Protein AF-A0A8J2UJ12-F1 (afdb_monomer)

Mean predicted aligned error: 9.38 Å

Secondary structure (DSSP, 8-state):
-PPPBTTBTTGGGGTTTTHHHHHHHHHHHHHHHHHHHHHS-----HHHHHHHHHHHHHHHHHHHHH--TTHHHHHHHHHHHHHHTTGGG-HHHHHHHT-GGGHHHHHHHHHHHTSS-S-TTSHHHHHHHHHHHHHHHTT--TTTGGGSHHHHHHHHTHHHHHHHHHHHHHHIIIIITTHHHHTT--HHHHHHHHHHHHHHHHHHHHHHIIIIIHHHHHHHHHHHHHHHHHHHHHHSPPHHHHHHHHHHHHHHHHHHHHHHHT-

InterPro domains:
  IPR002656 Acyltransferase 3 domain [PF01757] (11-204)

Organism: NCBI:txid1792502

Structure (mmCIF, N/CA/C/O backbone):
data_AF-A0A8J2UJ12-F1
#
_entry.id   AF-A0A8J2UJ12-F1
#
loop_
_atom_site.group_PDB
_atom_site.id
_atom_site.type_symbol
_atom_site.label_atom_id
_atom_site.label_alt_id
_atom_site.label_comp_id
_atom_site.label_asym_id
_atom_site.label_entity_id
_atom_site.label_seq_id
_atom_site.pdbx_PDB_ins_code
_atom_site.Cartn_x
_atom_site.Cartn_y
_atom_site.Cartn_z
_atom_site.occupancy
_atom_site.B_iso_or_equiv
_atom_site.auth_seq_id
_atom_site.auth_comp_id
_atom_site.auth_asym_id
_atom_site.auth_atom_id
_atom_site.pdbx_PDB_model_num
ATOM 1 N N . MET A 1 1 ? 6.210 -23.555 -4.239 1.00 57.41 1 MET A N 1
ATOM 2 C CA . MET A 1 1 ? 6.102 -23.141 -5.659 1.00 57.41 1 MET A CA 1
ATOM 3 C C . MET A 1 1 ? 4.633 -22.884 -5.916 1.00 57.41 1 MET A C 1
ATOM 5 O O . MET A 1 1 ? 3.828 -23.676 -5.450 1.00 57.41 1 MET A O 1
ATOM 9 N N . GLU A 1 2 ? 4.270 -21.779 -6.562 1.00 66.56 2 GLU A N 1
ATOM 10 C CA . GLU A 1 2 ? 2.859 -21.525 -6.886 1.00 66.56 2 GLU A CA 1
ATOM 11 C C . GLU A 1 2 ? 2.360 -22.550 -7.918 1.00 66.56 2 GLU A C 1
ATOM 13 O O . GLU A 1 2 ? 3.137 -22.912 -8.808 1.00 66.56 2 GLU A O 1
ATOM 18 N N . PRO A 1 3 ? 1.114 -23.039 -7.791 1.00 71.19 3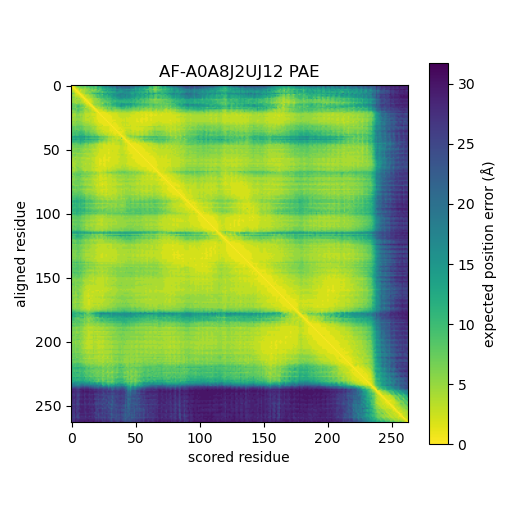 PRO A N 1
ATOM 19 C CA . PRO A 1 3 ? 0.589 -24.090 -8.648 1.00 71.19 3 PRO A CA 1
ATOM 20 C C . PRO A 1 3 ? 0.322 -23.566 -10.063 1.00 71.19 3 PRO A C 1
ATOM 22 O O . PRO A 1 3 ? -0.084 -22.417 -10.256 1.00 71.19 3 PRO A O 1
ATOM 25 N N . ASP A 1 4 ? 0.527 -24.427 -11.057 1.00 78.12 4 ASP A N 1
ATOM 26 C CA . ASP A 1 4 ? 0.169 -24.126 -12.440 1.00 78.12 4 ASP A CA 1
ATOM 27 C C . ASP A 1 4 ? -1.357 -24.070 -12.595 1.00 78.12 4 ASP A C 1
ATOM 29 O O . ASP A 1 4 ? -2.094 -24.863 -12.005 1.00 78.12 4 ASP A O 1
ATOM 33 N N . VAL A 1 5 ? -1.842 -23.147 -13.423 1.00 78.75 5 VAL A N 1
ATOM 34 C CA . VAL A 1 5 ? -3.275 -23.003 -13.707 1.00 78.75 5 VAL A CA 1
ATOM 35 C C . VAL A 1 5 ? -3.581 -23.746 -14.997 1.00 78.75 5 VAL A C 1
ATOM 37 O O . VAL A 1 5 ? -2.963 -23.472 -16.020 1.00 78.75 5 VAL A O 1
ATOM 40 N N . ASN A 1 6 ? -4.532 -24.682 -14.974 1.00 83.69 6 ASN A N 1
ATOM 41 C CA . ASN A 1 6 ? -4.926 -25.459 -16.157 1.00 83.69 6 ASN A CA 1
ATOM 42 C C . ASN A 1 6 ? -3.731 -26.106 -16.891 1.00 83.69 6 ASN A C 1
ATOM 44 O O . ASN A 1 6 ? -3.696 -26.120 -18.118 1.00 83.69 6 ASN A O 1
ATOM 48 N N . VAL A 1 7 ? -2.732 -26.613 -16.150 1.00 82.56 7 VAL A N 1
ATOM 49 C CA . VAL A 1 7 ? -1.495 -27.226 -16.695 1.00 82.56 7 VAL A CA 1
ATOM 50 C C . VAL A 1 7 ? -0.562 -26.220 -17.410 1.00 82.56 7 VAL A C 1
ATOM 52 O O . VAL A 1 7 ? 0.531 -26.577 -17.853 1.00 82.56 7 VAL A O 1
ATOM 55 N N . LEU A 1 8 ? -0.931 -24.936 -17.475 1.00 76.12 8 LEU A N 1
ATOM 56 C CA . LEU A 1 8 ? -0.098 -23.880 -18.044 1.00 76.12 8 LEU A CA 1
ATOM 57 C C . LEU A 1 8 ? 0.977 -23.447 -17.048 1.00 76.12 8 LEU A C 1
ATOM 59 O O . LEU A 1 8 ? 0.726 -22.744 -16.059 1.00 76.12 8 LEU A O 1
ATOM 63 N N . LYS A 1 9 ? 2.208 -23.851 -17.366 1.00 80.38 9 LYS A N 1
ATOM 64 C CA . LYS A 1 9 ? 3.404 -23.499 -16.608 1.00 80.38 9 LYS A CA 1
ATOM 65 C C . LYS A 1 9 ? 3.676 -22.004 -16.653 1.00 80.38 9 LYS A C 1
ATOM 67 O O . LYS A 1 9 ? 3.570 -21.367 -17.697 1.00 80.38 9 LYS A O 1
ATOM 72 N N . GLY A 1 10 ? 4.094 -21.448 -15.518 1.00 75.12 10 GLY A N 1
ATOM 73 C CA . GLY A 1 10 ? 4.574 -20.064 -15.461 1.00 75.12 10 GLY A CA 1
ATOM 74 C C . GLY A 1 10 ? 3.471 -19.004 -15.501 1.00 75.12 10 GLY A C 1
ATOM 75 O O . GLY A 1 10 ? 3.768 -17.826 -15.684 1.00 75.12 10 GLY A O 1
ATOM 76 N N . THR A 1 11 ? 2.215 -19.380 -15.249 1.00 80.62 11 THR A N 1
ATOM 77 C CA . THR A 1 11 ? 1.081 -18.441 -15.159 1.00 80.62 11 THR A CA 1
ATOM 78 C C . THR A 1 11 ? 1.348 -17.296 -14.165 1.00 80.62 11 THR A C 1
ATOM 80 O O . THR A 1 11 ? 0.926 -16.164 -14.387 1.00 80.62 11 THR A O 1
ATOM 83 N N . LYS A 1 12 ? 2.162 -17.530 -13.126 1.00 78.25 12 LYS A N 1
ATOM 84 C CA . LYS A 1 12 ? 2.623 -16.488 -12.191 1.00 78.25 12 LYS A CA 1
ATOM 85 C C . LYS A 1 12 ? 3.275 -15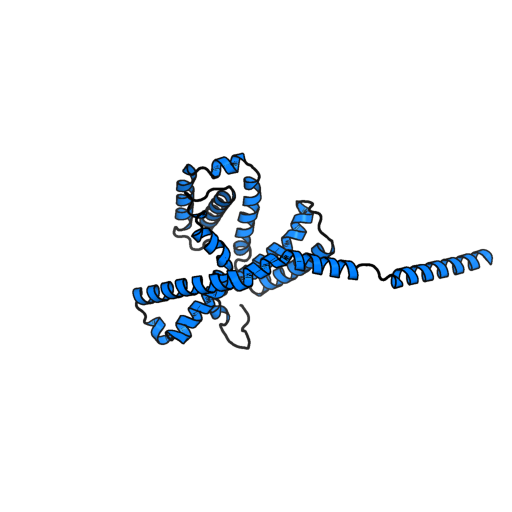.274 -12.863 1.00 78.25 12 LYS A C 1
ATOM 87 O O . LYS A 1 12 ? 3.178 -14.165 -12.344 1.00 78.25 12 LYS A O 1
ATOM 92 N N . TYR A 1 13 ? 3.946 -15.469 -14.001 1.00 78.56 13 TYR A N 1
ATOM 93 C CA . TYR A 1 13 ? 4.637 -14.399 -14.718 1.00 78.56 13 TYR A CA 1
ATOM 94 C C . TYR A 1 13 ? 3.655 -13.455 -15.420 1.00 78.56 13 TYR A C 1
ATOM 96 O O . TYR A 1 13 ? 3.999 -12.295 -15.624 1.00 78.56 13 TYR A O 1
ATOM 104 N N . LEU A 1 14 ? 2.426 -13.910 -15.704 1.00 82.12 14 LEU A N 1
ATOM 105 C CA . LEU A 1 14 ? 1.368 -13.074 -16.284 1.00 82.12 14 LEU A CA 1
ATOM 106 C C . LEU A 1 14 ? 1.012 -11.898 -15.378 1.00 82.12 14 LEU A C 1
ATOM 108 O O . LEU A 1 14 ? 0.723 -10.811 -15.859 1.00 82.12 14 LEU A O 1
ATOM 112 N N . ILE A 1 15 ? 1.032 -12.119 -14.064 1.00 81.38 15 ILE A N 1
ATOM 113 C CA . ILE A 1 15 ? 0.665 -11.117 -13.057 1.00 81.38 15 ILE A CA 1
ATOM 114 C C . ILE A 1 15 ? 1.838 -10.744 -12.150 1.00 81.38 15 ILE A C 1
ATOM 116 O O . ILE A 1 15 ? 1.651 -10.063 -11.151 1.00 81.38 15 ILE A O 1
ATOM 120 N N . VAL A 1 16 ? 3.063 -11.157 -12.492 1.00 77.62 16 VAL A N 1
ATOM 121 C CA . VAL A 1 16 ? 4.287 -10.845 -11.728 1.00 77.62 16 VAL A CA 1
ATOM 122 C C . VAL A 1 16 ? 4.174 -11.277 -10.253 1.00 77.62 16 VAL A C 1
ATOM 124 O O . VAL A 1 16 ? 4.678 -10.624 -9.344 1.00 77.62 16 VAL A O 1
ATOM 127 N N . GLY A 1 17 ? 3.481 -12.386 -9.992 1.00 72.75 17 GLY A N 1
ATOM 128 C CA . GLY A 1 17 ? 3.397 -12.970 -8.653 1.00 72.75 17 GLY A CA 1
ATOM 129 C C . GLY A 1 17 ? 2.649 -12.142 -7.598 1.00 72.75 17 GLY A C 1
ATOM 130 O O . GLY A 1 17 ? 2.770 -12.450 -6.420 1.00 72.75 17 GLY A O 1
ATOM 131 N N . VAL A 1 18 ? 1.905 -11.090 -7.958 1.00 78.00 18 VAL A N 1
ATOM 132 C CA . VAL A 1 18 ? 1.307 -10.120 -7.007 1.00 78.00 18 VAL A CA 1
ATOM 133 C C . VAL A 1 18 ? 0.370 -10.726 -5.946 1.00 78.00 18 VAL A C 1
ATOM 135 O O . VAL A 1 18 ? 0.123 -10.129 -4.901 1.00 78.00 18 VAL A O 1
ATOM 138 N N . GLN A 1 19 ? -0.121 -11.942 -6.152 1.00 78.56 19 GLN A N 1
ATOM 139 C CA . GLN A 1 19 ? -0.949 -12.673 -5.194 1.00 78.56 19 GLN A CA 1
ATOM 140 C C . GLN A 1 19 ? -0.269 -12.950 -3.844 1.00 78.56 19 GLN A C 1
ATOM 142 O O . GLN A 1 19 ? -0.976 -13.153 -2.855 1.00 78.56 19 GLN A O 1
ATOM 147 N N . TRP A 1 20 ? 1.071 -12.958 -3.774 1.00 78.12 20 TRP A N 1
ATOM 148 C CA . TRP A 1 20 ? 1.756 -13.307 -2.529 1.00 78.12 20 TRP A CA 1
ATOM 149 C C . TRP A 1 20 ? 1.407 -12.327 -1.404 1.00 78.12 20 TRP A C 1
ATOM 151 O O . TRP A 1 20 ? 1.134 -12.779 -0.296 1.00 78.12 20 TRP A O 1
ATOM 161 N N . SER A 1 21 ? 1.357 -11.012 -1.671 1.00 85.19 21 SER A N 1
ATOM 162 C CA . SER A 1 21 ? 1.065 -10.005 -0.634 1.00 85.19 21 SER A CA 1
ATOM 163 C C . SER A 1 21 ? -0.368 -10.112 -0.125 1.00 85.19 21 SER A C 1
ATOM 165 O O . SER A 1 21 ? -0.608 -9.958 1.070 1.00 85.19 21 SER A O 1
ATOM 167 N N . LEU A 1 22 ? -1.301 -10.462 -1.017 1.00 88.56 22 LEU A N 1
ATOM 168 C CA . LEU A 1 22 ? -2.723 -10.557 -0.713 1.00 88.56 22 LEU A CA 1
ATOM 169 C C . LEU A 1 22 ? -2.984 -11.601 0.380 1.00 88.56 22 LEU A C 1
ATOM 171 O O . LEU A 1 22 ? -3.785 -11.362 1.278 1.00 88.56 22 LEU A O 1
ATOM 175 N N . ALA A 1 23 ? -2.272 -12.733 0.360 1.00 91.81 23 ALA A N 1
ATOM 176 C CA . ALA A 1 23 ? -2.389 -13.746 1.409 1.00 91.81 23 ALA A CA 1
ATOM 177 C C . ALA A 1 23 ? -2.008 -13.191 2.796 1.00 91.81 23 ALA A C 1
ATOM 179 O O . ALA A 1 23 ? -2.708 -13.450 3.777 1.00 91.81 23 ALA A O 1
ATOM 180 N N . PHE A 1 24 ? -0.940 -12.389 2.878 1.00 92.94 24 PHE A N 1
ATOM 181 C CA . PHE A 1 24 ? -0.528 -11.731 4.122 1.00 92.94 24 PHE A CA 1
ATOM 182 C C . PHE A 1 24 ? -1.503 -10.626 4.549 1.00 92.94 24 PHE A C 1
ATOM 184 O O . PHE A 1 24 ? -1.773 -10.483 5.740 1.00 92.94 24 PHE A O 1
ATOM 191 N N . GLU A 1 25 ? -2.074 -9.878 3.602 1.00 92.19 25 GLU A N 1
ATOM 192 C CA . GLU A 1 25 ? -3.108 -8.872 3.877 1.00 92.19 25 GLU A CA 1
ATOM 193 C C . GLU A 1 25 ? -4.367 -9.508 4.477 1.00 92.19 25 GLU A C 1
ATOM 195 O O . GLU A 1 25 ? -4.856 -9.053 5.512 1.00 92.19 25 GLU A O 1
ATOM 200 N N . TRP A 1 26 ? -4.860 -10.604 3.894 1.00 94.44 26 TRP A N 1
ATOM 201 C CA . TRP A 1 26 ? -6.003 -11.333 4.443 1.00 94.44 26 TRP A CA 1
ATOM 202 C C . TRP A 1 26 ? -5.710 -11.924 5.820 1.00 94.44 26 TRP A C 1
ATOM 204 O O . TRP A 1 26 ? -6.552 -11.815 6.713 1.00 94.44 26 TRP A O 1
ATOM 214 N N . LEU A 1 27 ? -4.515 -12.491 6.024 1.00 95.00 27 LEU A N 1
ATOM 215 C CA . LEU A 1 27 ? -4.082 -12.948 7.344 1.00 95.00 27 LEU A CA 1
ATOM 216 C C . LEU A 1 27 ? -4.146 -11.800 8.366 1.00 95.00 27 LEU A C 1
ATOM 218 O O . LEU A 1 27 ? -4.709 -11.965 9.451 1.00 95.00 27 LEU A O 1
ATOM 222 N N . PHE A 1 28 ? -3.615 -10.627 8.006 1.00 93.88 28 PHE A N 1
ATOM 223 C CA . PHE A 1 28 ? -3.652 -9.438 8.851 1.00 93.88 28 PHE A CA 1
ATOM 224 C C . PHE A 1 28 ? -5.091 -9.003 9.155 1.00 93.88 28 PHE A C 1
ATOM 226 O O . PHE A 1 28 ? -5.435 -8.839 10.326 1.00 93.88 28 PHE A O 1
ATOM 233 N N . TYR A 1 29 ? -5.968 -8.894 8.155 1.00 92.81 29 TYR A N 1
ATOM 234 C CA . TYR A 1 29 ? -7.367 -8.505 8.365 1.00 92.81 29 TYR A CA 1
ATOM 235 C C . TYR A 1 29 ? -8.140 -9.498 9.238 1.00 92.81 29 TYR A C 1
ATOM 237 O O . TYR A 1 29 ? -8.868 -9.080 10.140 1.00 92.81 29 TYR A O 1
ATOM 245 N N . CYS A 1 30 ? -7.942 -10.804 9.042 1.00 94.75 30 CYS A N 1
ATOM 246 C CA . CYS A 1 30 ? -8.515 -11.832 9.910 1.00 94.75 30 CYS A CA 1
ATOM 247 C C . CYS A 1 30 ? -7.987 -11.728 11.351 1.00 94.75 30 CYS A C 1
ATOM 249 O O . CYS A 1 30 ? -8.734 -11.951 12.303 1.00 94.75 30 CYS A O 1
ATOM 251 N N . SER A 1 31 ? -6.728 -11.323 11.542 1.00 93.56 31 SER A N 1
ATOM 252 C CA . SER A 1 31 ? -6.159 -11.141 12.881 1.00 93.56 31 SER A CA 1
ATOM 253 C C . SER A 1 31 ? -6.766 -9.964 13.656 1.00 93.56 31 SER A C 1
ATOM 255 O O . SER A 1 31 ? -6.828 -10.020 14.884 1.00 93.56 31 SER A O 1
ATOM 257 N N . LEU A 1 32 ? -7.278 -8.926 12.978 1.00 91.69 32 LEU A N 1
ATOM 258 C CA . LEU A 1 32 ? -7.760 -7.697 13.625 1.00 91.69 32 LEU A CA 1
ATOM 259 C C . LEU A 1 32 ? -8.920 -7.931 14.595 1.00 91.69 32 LEU A C 1
ATOM 261 O O . LEU A 1 32 ? -8.939 -7.337 15.671 1.00 91.69 32 LEU A O 1
ATOM 265 N N . ALA A 1 33 ? -9.880 -8.792 14.250 1.00 90.56 33 ALA A N 1
ATOM 266 C CA . ALA A 1 33 ? -11.015 -9.082 15.127 1.00 90.56 33 ALA A CA 1
ATOM 267 C C . ALA A 1 33 ? -10.567 -9.779 16.424 1.00 90.56 33 ALA A C 1
ATOM 269 O O . ALA A 1 33 ? -11.037 -9.434 17.511 1.00 90.56 33 ALA A O 1
ATOM 270 N N . VAL A 1 34 ? -9.617 -10.712 16.310 1.00 90.25 34 VAL A N 1
ATOM 271 C CA . VAL A 1 34 ? -9.049 -11.462 17.438 1.00 90.25 34 VAL A CA 1
ATOM 272 C C . VAL A 1 34 ? -8.178 -10.550 18.307 1.00 90.25 34 VAL A C 1
ATOM 274 O O . VAL A 1 34 ? -8.417 -10.426 19.508 1.00 90.25 34 VAL A O 1
ATOM 277 N N . ILE A 1 35 ? -7.214 -9.850 17.700 1.00 90.50 35 ILE A N 1
ATOM 278 C CA . ILE A 1 35 ? -6.294 -8.934 18.391 1.00 90.50 35 ILE A CA 1
ATOM 279 C C . ILE A 1 35 ? -7.067 -7.772 19.025 1.00 90.50 35 ILE A C 1
ATOM 281 O O . ILE A 1 35 ? -6.838 -7.428 20.183 1.00 90.50 35 ILE A O 1
ATOM 285 N N . GLY A 1 36 ? -8.016 -7.185 18.294 1.00 89.31 36 GLY A N 1
ATOM 286 C CA . GLY A 1 36 ? -8.872 -6.097 18.762 1.00 89.31 36 GLY A CA 1
ATOM 287 C C . GLY A 1 36 ? -9.704 -6.484 19.982 1.00 89.31 36 GLY A C 1
ATOM 288 O O . GLY A 1 36 ? -9.777 -5.723 20.948 1.00 89.31 36 GLY A O 1
ATOM 289 N N . SER A 1 37 ? -10.288 -7.684 19.974 1.00 89.62 37 SER A N 1
ATOM 290 C CA . SER A 1 37 ? -11.043 -8.197 21.119 1.00 89.62 37 SER A CA 1
ATOM 291 C C . SER A 1 37 ? -10.137 -8.484 22.322 1.00 89.62 37 SER A C 1
ATOM 293 O O . SER A 1 37 ? -10.500 -8.138 23.444 1.00 89.62 37 SER A O 1
ATOM 295 N N . LEU A 1 38 ? -8.968 -9.097 22.104 1.00 88.75 38 LEU A N 1
ATOM 296 C CA . LEU A 1 38 ? -8.084 -9.557 23.180 1.00 88.75 38 LEU A CA 1
ATOM 297 C C . LEU A 1 38 ? -7.290 -8.416 23.833 1.00 88.75 38 LEU A C 1
ATOM 299 O O . LEU A 1 38 ? -7.279 -8.286 25.055 1.00 88.75 38 LEU A O 1
ATOM 303 N N . PHE A 1 39 ? -6.642 -7.576 23.025 1.00 87.81 39 PHE A N 1
ATOM 304 C CA . PHE A 1 39 ? -5.714 -6.548 23.504 1.00 87.81 39 PHE A CA 1
ATOM 305 C C . PHE A 1 39 ? -6.368 -5.176 23.671 1.00 87.81 39 PHE A C 1
ATOM 307 O O . PHE A 1 39 ? -5.994 -4.422 24.566 1.00 87.81 39 PHE A O 1
ATOM 314 N N . PHE A 1 40 ? -7.361 -4.851 22.840 1.00 85.00 40 PHE A N 1
ATOM 315 C CA . PHE A 1 40 ? -7.999 -3.529 22.830 1.00 85.00 40 PHE A CA 1
ATOM 316 C C . PHE A 1 40 ? -9.425 -3.531 23.396 1.00 85.00 40 PHE A C 1
ATOM 318 O O . PHE A 1 40 ? -10.060 -2.478 23.436 1.00 85.00 40 PHE A O 1
ATOM 325 N N . ARG A 1 41 ? -9.925 -4.689 23.857 1.00 85.31 41 ARG A N 1
ATOM 326 C CA . ARG A 1 41 ? -11.273 -4.875 24.432 1.00 85.31 41 ARG A CA 1
ATOM 327 C C . ARG A 1 41 ? -12.396 -4.331 23.538 1.00 85.31 41 ARG A C 1
ATOM 329 O O . ARG A 1 41 ? -13.422 -3.854 24.026 1.00 85.31 41 ARG A O 1
ATOM 336 N N . ILE A 1 42 ? -12.204 -4.397 22.220 1.00 86.75 42 ILE A N 1
ATOM 337 C CA . ILE A 1 42 ? -13.217 -3.995 21.243 1.00 86.75 42 ILE A CA 1
ATOM 338 C C . ILE A 1 42 ? -14.345 -5.030 21.278 1.00 86.75 42 ILE A C 1
ATOM 340 O O . ILE A 1 42 ? -14.097 -6.229 21.160 1.00 86.75 42 ILE A O 1
ATOM 344 N N . LYS A 1 43 ? -15.591 -4.571 21.457 1.00 85.62 43 LYS A N 1
ATOM 345 C CA . LYS A 1 43 ? -16.768 -5.449 21.464 1.00 85.62 43 LYS A CA 1
ATOM 346 C C . LYS A 1 43 ? -16.984 -6.031 20.067 1.00 85.62 43 LYS A C 1
ATOM 348 O O . LYS A 1 43 ? -17.459 -5.332 19.175 1.00 85.62 43 LYS A O 1
ATOM 353 N N . THR A 1 44 ? -16.684 -7.315 19.911 1.00 86.38 44 THR A N 1
ATOM 354 C CA . THR A 1 44 ? -16.811 -8.046 18.646 1.00 86.38 44 THR A CA 1
ATOM 355 C C . THR A 1 44 ? -17.781 -9.212 18.819 1.00 86.38 44 THR A C 1
ATOM 357 O O . THR A 1 44 ? -17.761 -9.895 19.840 1.00 86.38 44 THR A O 1
ATOM 360 N N . SER A 1 45 ? -18.655 -9.443 17.835 1.00 86.94 45 SER A N 1
ATOM 361 C CA . SER A 1 45 ? -19.580 -10.584 17.857 1.00 86.94 45 SER A CA 1
ATOM 362 C C . SER A 1 45 ? -18.816 -11.908 17.821 1.00 86.94 45 SER A C 1
ATOM 364 O O . SER A 1 45 ? -17.840 -12.041 17.078 1.00 86.94 45 SER A O 1
ATOM 366 N N . ILE A 1 46 ? -19.299 -12.914 18.555 1.00 87.19 46 ILE A N 1
ATOM 367 C CA . ILE A 1 46 ? -18.685 -14.246 18.580 1.00 87.19 46 ILE A CA 1
ATOM 368 C C . ILE A 1 46 ? -18.643 -14.883 17.186 1.00 87.19 46 ILE A C 1
ATOM 370 O O . ILE A 1 46 ? -17.667 -15.533 16.836 1.00 87.19 46 ILE A O 1
ATOM 374 N N . THR A 1 47 ? -19.647 -14.621 16.343 1.00 86.88 47 THR A N 1
ATOM 375 C CA . THR A 1 47 ? -19.678 -15.084 14.949 1.00 86.88 47 THR A CA 1
ATOM 376 C C . THR A 1 47 ? -18.535 -14.492 14.136 1.00 86.88 47 THR A C 1
ATOM 378 O O . THR A 1 47 ? -17.895 -15.199 13.364 1.00 86.88 47 THR A O 1
ATOM 381 N N . THR A 1 48 ? -18.260 -13.199 14.318 1.00 89.06 48 THR A N 1
ATOM 382 C CA . THR A 1 48 ? -17.146 -12.523 13.651 1.00 89.06 48 THR A CA 1
ATOM 383 C C . THR A 1 48 ? -15.819 -13.098 14.128 1.00 89.06 48 THR A C 1
ATOM 385 O O . THR A 1 48 ? -14.962 -13.382 13.297 1.00 89.06 48 THR A O 1
ATOM 388 N N . ILE A 1 49 ? -15.661 -13.336 15.434 1.00 91.31 49 ILE A N 1
ATOM 389 C CA . ILE A 1 49 ? -14.464 -13.986 15.983 1.00 91.31 49 ILE A CA 1
ATOM 390 C C . ILE A 1 49 ? -14.285 -15.369 15.349 1.00 91.31 49 ILE A C 1
ATOM 392 O O . ILE A 1 49 ? -13.244 -15.618 14.761 1.00 91.31 49 ILE A O 1
ATOM 396 N N . LEU A 1 50 ? -15.308 -16.227 15.355 1.00 91.75 50 LEU A N 1
ATOM 397 C CA . LEU A 1 50 ? -15.223 -17.570 14.767 1.00 91.75 50 LEU A CA 1
ATOM 398 C C . LEU A 1 50 ? -14.864 -17.545 13.274 1.00 91.75 50 LEU A C 1
ATOM 400 O O . LEU A 1 50 ? -13.965 -18.267 12.847 1.00 91.75 50 LEU A O 1
ATOM 404 N N . LEU A 1 51 ? -15.528 -16.695 12.484 1.00 91.81 51 LEU A N 1
ATOM 405 C CA . LEU A 1 51 ? -15.276 -16.589 11.045 1.00 91.81 51 LEU A CA 1
ATOM 406 C C . LEU A 1 51 ? -13.853 -16.096 10.756 1.00 91.81 51 LEU A C 1
ATOM 408 O O . LEU A 1 51 ? -13.164 -16.636 9.893 1.00 91.81 51 LEU A O 1
ATOM 412 N N . THR A 1 52 ? -13.403 -15.079 11.488 1.00 94.12 52 THR A N 1
ATOM 413 C CA . THR A 1 52 ? -12.057 -14.519 11.318 1.00 94.12 52 THR A CA 1
ATOM 414 C C . THR A 1 52 ? -10.970 -15.450 11.846 1.00 94.12 52 THR A C 1
ATOM 416 O O . THR A 1 52 ? -9.925 -15.550 11.215 1.00 94.12 52 THR A O 1
ATOM 419 N N . SER A 1 53 ? -11.218 -16.205 12.918 1.00 94.50 53 SER A N 1
ATOM 420 C CA . SER A 1 53 ? -10.318 -17.262 13.389 1.00 94.50 53 SER A CA 1
ATOM 421 C C . SER A 1 53 ? -10.182 -18.389 12.365 1.00 94.50 53 SER A C 1
ATOM 423 O O . SER A 1 53 ? -9.066 -18.832 12.108 1.00 94.50 53 SER A O 1
ATOM 425 N N . LEU A 1 54 ? -11.281 -18.813 11.728 1.00 95.69 54 LEU A N 1
ATOM 426 C CA . LEU A 1 54 ? -11.225 -19.778 10.627 1.00 95.69 54 LEU A CA 1
ATOM 427 C C . LEU A 1 54 ? -10.408 -19.228 9.451 1.00 95.69 54 LEU A C 1
ATOM 429 O O . LEU A 1 54 ? -9.519 -19.914 8.951 1.00 95.69 54 LEU A O 1
ATOM 433 N N . GLY A 1 55 ? -10.665 -17.981 9.046 1.00 95.31 55 GLY A N 1
ATOM 434 C CA . GLY A 1 55 ? -9.886 -17.306 8.006 1.00 95.31 55 GLY A CA 1
ATOM 435 C C . GLY A 1 55 ? -8.396 -17.241 8.346 1.00 95.31 55 GLY A C 1
ATOM 436 O O . GLY A 1 55 ? -7.563 -17.549 7.500 1.00 95.31 55 GLY A O 1
ATOM 437 N N . LEU A 1 56 ? -8.052 -16.938 9.600 1.00 95.38 56 LEU A N 1
ATOM 438 C CA . LEU A 1 56 ? -6.671 -16.907 10.077 1.00 95.38 56 LEU A CA 1
ATOM 439 C C . LEU A 1 56 ? -5.993 -18.270 9.895 1.00 95.38 56 LEU A C 1
ATOM 441 O O . LEU A 1 56 ? -4.911 -18.325 9.321 1.00 95.38 56 LEU A O 1
ATOM 445 N N . VAL A 1 57 ? -6.644 -19.367 10.298 1.00 96.50 57 VAL A N 1
ATOM 446 C CA . VAL A 1 57 ? -6.115 -20.726 10.086 1.00 96.50 57 VAL A CA 1
ATOM 447 C C . VAL A 1 57 ? -5.910 -21.007 8.597 1.00 96.50 57 VAL A C 1
ATOM 449 O O . VAL A 1 57 ? -4.834 -21.451 8.202 1.00 96.50 57 VAL A O 1
ATOM 452 N N . VAL A 1 58 ? -6.901 -20.698 7.757 1.00 96.38 58 VAL A N 1
ATOM 453 C CA . VAL A 1 58 ? -6.818 -20.909 6.303 1.00 96.38 58 VAL A CA 1
ATOM 454 C C . VAL A 1 58 ? -5.637 -20.148 5.695 1.00 96.38 58 VAL A C 1
ATOM 456 O O . VAL A 1 58 ? -4.842 -20.739 4.966 1.00 96.38 58 VAL A O 1
ATOM 459 N N . PHE A 1 59 ? -5.474 -18.861 6.010 1.00 94.75 59 PHE A N 1
ATOM 460 C CA . PHE A 1 59 ? -4.392 -18.059 5.437 1.00 94.75 59 PHE A CA 1
ATOM 461 C C . PHE A 1 59 ? -3.014 -18.415 6.001 1.00 94.75 59 PHE A C 1
ATOM 463 O O . PHE A 1 59 ? -2.041 -18.357 5.251 1.00 94.75 59 PHE A O 1
ATOM 470 N N . VAL A 1 60 ? -2.914 -18.871 7.257 1.00 94.81 60 VAL A N 1
ATOM 471 C CA . VAL A 1 60 ? -1.668 -19.458 7.785 1.00 94.81 60 VAL A CA 1
ATOM 472 C C . VAL A 1 60 ? -1.268 -20.688 6.970 1.00 94.81 60 VAL A C 1
ATOM 474 O O . VAL A 1 60 ? -0.115 -20.782 6.555 1.00 94.81 60 VAL A O 1
ATOM 477 N N . LEU A 1 61 ? -2.207 -21.598 6.690 1.00 94.81 61 LEU A N 1
ATOM 478 C CA . LEU A 1 61 ? -1.932 -22.797 5.891 1.00 94.81 61 LEU A CA 1
ATOM 479 C C . LEU A 1 61 ? -1.527 -22.444 4.453 1.00 94.81 61 LEU A C 1
ATOM 481 O O . LEU A 1 61 ? -0.554 -22.992 3.940 1.00 94.81 61 LEU A O 1
ATOM 485 N N . ILE A 1 62 ? -2.215 -21.486 3.821 1.00 92.31 62 ILE A N 1
ATOM 486 C CA . ILE A 1 62 ? -1.865 -21.001 2.476 1.00 92.31 62 ILE A CA 1
ATOM 487 C C . ILE A 1 62 ? -0.449 -20.410 2.458 1.00 92.31 62 ILE A C 1
ATOM 489 O O . ILE A 1 62 ? 0.335 -20.718 1.562 1.00 92.31 62 ILE A O 1
ATOM 493 N N . ILE A 1 63 ? -0.102 -19.564 3.432 1.00 92.56 63 ILE A N 1
ATOM 494 C CA . ILE A 1 63 ? 1.230 -18.950 3.507 1.00 92.56 63 ILE A CA 1
ATOM 495 C C . ILE A 1 63 ? 2.302 -20.009 3.749 1.00 92.56 63 ILE A C 1
ATOM 497 O O . ILE A 1 63 ? 3.338 -19.971 3.091 1.00 92.56 63 ILE A O 1
ATOM 501 N N . HIS A 1 64 ? 2.051 -20.961 4.645 1.00 91.88 64 HIS A N 1
ATOM 502 C CA . HIS A 1 64 ? 2.986 -22.041 4.935 1.00 91.88 64 HIS A CA 1
ATOM 503 C C . HIS A 1 64 ? 3.273 -22.902 3.696 1.00 91.88 64 HIS A C 1
ATOM 505 O O . HIS A 1 64 ? 4.430 -23.202 3.413 1.00 91.88 64 HIS A O 1
ATOM 511 N N . GLU A 1 65 ? 2.241 -23.260 2.933 1.00 91.00 65 GLU A N 1
ATOM 512 C CA . GLU A 1 65 ? 2.382 -24.132 1.763 1.00 91.00 65 GLU A CA 1
ATOM 513 C C . GLU A 1 65 ? 2.997 -23.405 0.555 1.00 91.00 65 GLU A C 1
ATOM 515 O O . GLU A 1 65 ? 3.917 -23.900 -0.101 1.00 91.00 65 GLU A O 1
ATOM 520 N N . TYR A 1 66 ? 2.514 -22.196 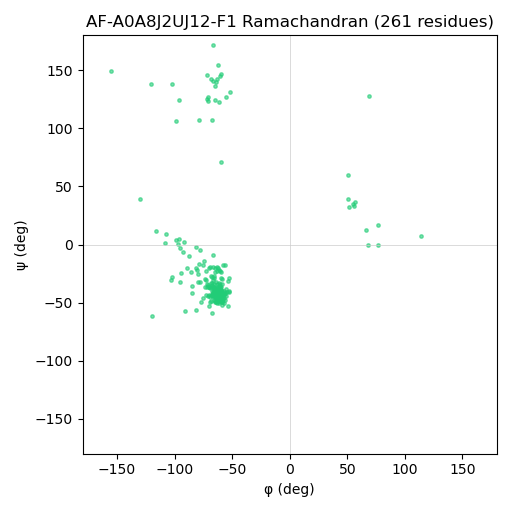0.252 1.00 87.69 66 TYR A N 1
ATOM 521 C CA . TYR A 1 66 ? 2.842 -21.515 -1.004 1.00 87.69 66 TYR A CA 1
ATOM 522 C C . TYR A 1 66 ? 3.896 -20.414 -0.855 1.00 87.69 66 TYR A C 1
ATOM 524 O O . TYR A 1 66 ? 4.651 -20.164 -1.801 1.00 87.69 66 TYR A O 1
ATOM 532 N N . TYR A 1 67 ? 4.001 -19.788 0.322 1.00 88.62 67 TYR A N 1
ATOM 533 C CA . TYR A 1 67 ? 4.849 -18.616 0.574 1.00 88.62 67 TYR A CA 1
ATOM 534 C C . TYR A 1 67 ? 5.761 -18.717 1.822 1.00 88.62 67 TYR A C 1
ATOM 536 O O . TYR A 1 67 ? 5.963 -17.690 2.479 1.00 88.62 67 TYR A O 1
ATOM 544 N N . PRO A 1 68 ? 6.378 -19.876 2.146 1.00 86.81 68 PRO A N 1
ATOM 545 C CA . PRO A 1 68 ? 7.123 -20.045 3.402 1.00 86.81 68 PRO A CA 1
ATOM 546 C C . PRO A 1 68 ? 8.404 -19.202 3.468 1.00 86.81 68 PRO A C 1
ATOM 548 O O . PRO A 1 68 ? 8.865 -18.818 4.541 1.00 86.81 68 PRO A O 1
ATOM 551 N N . ILE A 1 69 ? 8.996 -18.899 2.311 1.00 86.62 69 ILE A N 1
ATOM 552 C CA . ILE A 1 69 ? 10.270 -18.183 2.222 1.00 86.62 69 ILE A CA 1
ATOM 553 C C . ILE A 1 69 ? 10.073 -16.717 2.619 1.00 86.62 69 ILE A C 1
ATOM 555 O O . ILE A 1 69 ? 9.296 -15.992 1.982 1.00 86.62 69 ILE A O 1
ATOM 559 N N . LEU A 1 70 ? 10.845 -16.288 3.622 1.00 86.06 70 LEU A N 1
ATOM 560 C CA . LEU A 1 70 ? 10.862 -14.929 4.169 1.00 86.06 70 LEU A CA 1
ATOM 561 C C . LEU A 1 70 ? 9.475 -14.441 4.636 1.00 86.06 70 LEU A C 1
ATOM 563 O O . LEU A 1 70 ? 9.118 -13.273 4.469 1.00 86.06 70 LEU A O 1
ATOM 567 N N . ALA A 1 71 ? 8.636 -15.352 5.142 1.00 88.69 71 ALA A N 1
ATOM 568 C CA . ALA A 1 71 ? 7.272 -15.025 5.556 1.00 88.69 71 ALA A CA 1
ATOM 569 C C . ALA A 1 71 ? 7.242 -13.975 6.682 1.00 88.69 71 ALA A C 1
ATOM 571 O O . ALA A 1 71 ? 6.392 -13.087 6.677 1.00 88.69 71 ALA A O 1
ATOM 572 N N . TRP A 1 72 ? 8.199 -14.032 7.612 1.00 87.56 72 TRP A N 1
ATOM 573 C CA . TRP A 1 72 ? 8.290 -13.085 8.727 1.00 87.56 72 TRP A CA 1
ATOM 574 C C . TRP A 1 72 ? 8.666 -11.680 8.256 1.00 87.56 72 TRP A C 1
ATOM 576 O O . TRP A 1 72 ? 8.050 -10.692 8.650 1.00 87.56 72 TRP A O 1
ATOM 586 N N . GLU A 1 73 ? 9.632 -11.591 7.349 1.00 89.69 73 GLU A N 1
ATOM 587 C CA . GLU A 1 73 ? 10.071 -10.351 6.723 1.00 89.69 73 GLU A CA 1
ATOM 588 C C . GLU A 1 73 ? 8.926 -9.718 5.930 1.00 89.69 73 GLU A C 1
ATOM 590 O O . GLU A 1 73 ? 8.693 -8.516 6.035 1.00 89.69 73 GLU A O 1
ATOM 595 N N . LYS A 1 74 ? 8.140 -10.528 5.215 1.00 88.81 74 LYS A N 1
ATOM 596 C CA . LYS A 1 74 ? 6.936 -10.090 4.492 1.00 88.81 74 LYS A CA 1
ATOM 597 C C . LYS A 1 74 ? 5.813 -9.606 5.413 1.00 88.81 74 LYS A C 1
ATOM 599 O O . LYS A 1 74 ? 5.047 -8.735 5.011 1.00 88.81 74 LYS A O 1
ATOM 604 N N . MET A 1 75 ? 5.726 -10.129 6.637 1.00 89.56 75 MET A N 1
ATOM 605 C CA . MET A 1 75 ? 4.791 -9.648 7.662 1.00 89.56 75 MET A CA 1
ATOM 606 C C . MET A 1 75 ? 5.284 -8.392 8.391 1.00 89.56 75 MET A C 1
ATOM 608 O O . MET A 1 75 ? 4.475 -7.649 8.946 1.00 89.56 75 MET A O 1
ATOM 612 N N . SER A 1 76 ? 6.590 -8.124 8.392 1.00 90.31 76 SER A N 1
ATOM 613 C CA . SER A 1 76 ? 7.163 -7.005 9.146 1.00 90.31 76 SER A CA 1
ATOM 614 C C . SER A 1 76 ? 6.555 -5.625 8.827 1.00 90.31 76 SER A C 1
ATOM 616 O O . SER A 1 76 ? 6.294 -4.894 9.781 1.00 90.31 76 SER A O 1
ATOM 618 N N . PRO A 1 77 ? 6.188 -5.249 7.579 1.00 91.31 77 PRO A N 1
ATOM 619 C CA . PRO A 1 77 ? 5.619 -3.925 7.306 1.00 91.31 77 PRO A CA 1
ATOM 620 C C . PRO A 1 77 ? 4.315 -3.639 8.065 1.00 91.31 77 PRO A C 1
ATOM 622 O O . PRO A 1 77 ? 4.050 -2.490 8.424 1.00 91.31 77 PRO A O 1
ATOM 625 N N . PHE A 1 78 ? 3.526 -4.673 8.386 1.00 92.19 78 PHE A N 1
ATOM 626 C CA . PHE A 1 78 ? 2.322 -4.523 9.208 1.00 92.19 78 PHE A CA 1
ATOM 627 C C . PHE A 1 78 ? 2.659 -4.065 10.634 1.00 92.19 78 PHE A C 1
ATOM 629 O O . PHE A 1 78 ? 1.904 -3.290 11.218 1.00 92.19 78 PHE A O 1
ATOM 636 N N . LEU A 1 79 ? 3.813 -4.471 11.179 1.00 91.06 79 LEU A N 1
ATOM 637 C CA . LEU A 1 79 ? 4.300 -3.991 12.476 1.00 91.06 79 LEU A CA 1
ATOM 638 C C . LEU A 1 79 ? 4.653 -2.504 12.423 1.00 91.06 79 LEU A C 1
ATOM 640 O O . LEU A 1 79 ? 4.305 -1.775 13.348 1.00 91.06 79 LEU A O 1
ATOM 644 N N . GLY A 1 80 ? 5.277 -2.037 11.336 1.00 91.12 80 GLY A N 1
ATOM 645 C CA . GLY A 1 80 ? 5.502 -0.607 11.099 1.00 91.12 80 GLY A CA 1
ATOM 646 C C . GLY A 1 80 ? 4.189 0.186 11.056 1.00 91.12 80 GLY A C 1
ATOM 647 O O . GLY A 1 80 ? 4.073 1.242 11.680 1.00 91.12 80 GLY A O 1
ATOM 648 N N . GLY A 1 81 ? 3.165 -0.373 10.403 1.00 91.62 81 GLY A N 1
ATOM 649 C CA . GLY A 1 81 ? 1.810 0.185 10.382 1.00 91.62 81 GLY A CA 1
ATOM 650 C C . GLY A 1 81 ? 1.157 0.258 11.767 1.00 91.62 81 GLY A C 1
ATOM 651 O O . GLY A 1 81 ? 0.627 1.301 12.150 1.00 91.62 81 GLY A O 1
ATOM 652 N N . ILE A 1 82 ? 1.241 -0.821 12.551 1.00 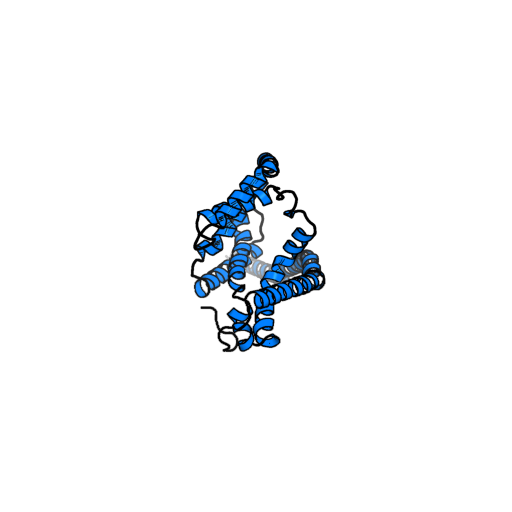91.75 82 ILE A N 1
ATOM 653 C CA . ILE A 1 82 ? 0.752 -0.861 13.939 1.00 91.75 82 ILE A CA 1
ATOM 654 C C . ILE A 1 82 ? 1.504 0.161 14.800 1.00 91.75 82 ILE A C 1
ATOM 656 O O . ILE A 1 82 ? 0.881 0.898 15.564 1.00 91.75 82 ILE A O 1
ATOM 660 N N . ALA A 1 83 ? 2.828 0.245 14.657 1.00 93.12 83 ALA A N 1
ATOM 661 C CA . ALA A 1 83 ? 3.658 1.194 15.389 1.00 93.12 83 ALA A CA 1
ATOM 662 C C . ALA A 1 83 ? 3.246 2.647 15.112 1.00 93.12 83 ALA A C 1
ATOM 664 O O . ALA A 1 83 ? 3.228 3.452 16.041 1.00 93.12 83 ALA A O 1
ATOM 665 N N . ALA A 1 84 ? 2.832 2.978 13.884 1.00 94.44 84 ALA A N 1
ATOM 666 C CA . ALA A 1 84 ? 2.336 4.309 13.528 1.00 94.44 84 ALA A CA 1
ATOM 667 C C . ALA A 1 84 ? 1.023 4.698 14.231 1.00 94.44 84 ALA A C 1
ATOM 669 O O . ALA A 1 84 ? 0.765 5.886 14.438 1.00 94.44 84 ALA A O 1
ATOM 670 N N . ALA A 1 85 ? 0.209 3.736 14.674 1.00 91.69 85 ALA A N 1
ATOM 671 C CA . ALA A 1 85 ? -1.061 4.017 15.349 1.00 91.69 85 ALA A CA 1
ATOM 672 C C . ALA A 1 85 ? -0.902 4.632 16.756 1.00 91.69 85 ALA A C 1
ATOM 674 O O . ALA A 1 85 ? -1.846 5.220 17.285 1.00 91.69 85 ALA A O 1
ATOM 675 N N . PHE A 1 86 ? 0.272 4.499 17.382 1.00 91.50 86 PHE A N 1
ATOM 676 C CA . PHE A 1 86 ? 0.553 5.061 18.707 1.00 91.50 86 PHE A CA 1
ATOM 677 C C . PHE A 1 86 ? 0.921 6.557 18.674 1.00 91.50 86 PHE A C 1
ATOM 679 O O . PHE A 1 86 ? 0.237 7.338 19.342 1.00 91.50 86 PHE A O 1
ATOM 686 N N . PRO A 1 87 ? 1.947 7.009 17.918 1.00 93.75 87 PRO A N 1
ATOM 687 C CA . PRO A 1 87 ? 2.344 8.416 17.885 1.00 93.75 87 PRO A CA 1
ATOM 688 C C . PRO A 1 87 ? 1.280 9.315 17.252 1.00 93.75 87 PRO A C 1
ATOM 690 O O . PRO A 1 87 ? 1.124 10.453 17.688 1.00 93.75 87 PRO A O 1
ATOM 693 N N . THR A 1 88 ? 0.491 8.798 16.305 1.00 92.81 88 THR A N 1
ATOM 694 C CA . THR A 1 88 ? -0.607 9.537 15.654 1.00 92.81 88 THR A CA 1
ATOM 695 C C . THR A 1 88 ? -1.704 9.983 16.623 1.00 92.81 88 THR A C 1
ATOM 697 O O . THR A 1 88 ? -2.403 10.955 16.355 1.00 92.81 88 THR A O 1
ATOM 700 N N . ARG A 1 89 ? -1.840 9.330 17.786 1.00 90.94 89 ARG A N 1
ATOM 701 C CA . ARG A 1 89 ? -2.781 9.741 18.843 1.00 90.94 89 ARG A CA 1
ATOM 702 C C . ARG A 1 89 ? -2.272 10.907 19.689 1.00 90.94 89 ARG A C 1
ATOM 704 O O . ARG A 1 89 ? -3.053 11.518 20.412 1.00 90.94 89 ARG A O 1
ATOM 711 N N . ASN A 1 90 ? -0.975 11.206 19.640 1.00 93.94 90 ASN A N 1
ATOM 712 C CA . ASN A 1 90 ? -0.374 12.275 20.422 1.00 93.94 90 ASN A CA 1
ATOM 713 C C . ASN A 1 90 ? -0.209 13.535 19.568 1.00 93.94 90 ASN A C 1
ATOM 715 O O . ASN A 1 90 ? 0.712 13.643 18.758 1.00 93.94 90 ASN A O 1
ATOM 719 N N . GLN A 1 91 ? -1.057 14.532 19.816 1.00 91.25 91 GLN A N 1
ATOM 720 C CA . GLN A 1 91 ? -1.054 15.787 19.064 1.00 91.25 91 GLN A CA 1
ATOM 721 C C . GLN A 1 91 ? 0.287 16.537 19.131 1.00 91.25 91 GLN A C 1
ATOM 723 O O . GLN A 1 91 ? 0.657 17.209 18.174 1.00 91.25 91 GLN A O 1
ATOM 728 N N . ARG A 1 92 ? 1.060 16.397 20.220 1.00 92.69 92 ARG A N 1
ATOM 729 C CA . ARG A 1 92 ? 2.393 17.020 20.321 1.00 92.69 92 ARG A CA 1
ATOM 730 C C . ARG A 1 92 ? 3.378 16.403 19.333 1.00 92.69 92 ARG A C 1
ATOM 732 O O . ARG A 1 92 ? 4.135 17.132 18.700 1.00 92.69 92 ARG A O 1
ATOM 739 N N . VAL A 1 93 ? 3.348 15.076 19.194 1.00 92.75 93 VAL A N 1
ATOM 740 C CA . VAL A 1 93 ? 4.182 14.352 18.224 1.00 92.75 93 VAL A CA 1
ATOM 741 C C . VAL A 1 93 ? 3.744 14.706 16.808 1.00 92.75 93 VAL A C 1
ATOM 743 O O . VAL A 1 93 ? 4.592 15.050 15.994 1.00 92.75 93 VAL A O 1
ATOM 746 N N . GLY A 1 94 ? 2.433 14.721 16.541 1.00 92.50 94 GLY A N 1
ATOM 747 C CA . GLY A 1 94 ? 1.884 15.162 15.256 1.00 92.50 94 GLY A CA 1
ATOM 748 C C . GLY A 1 94 ? 2.372 16.557 14.858 1.00 92.50 94 GLY A C 1
ATOM 749 O O . GLY A 1 94 ? 2.981 16.717 13.807 1.00 92.50 94 GLY A O 1
ATOM 750 N N . ASN A 1 95 ? 2.216 17.552 15.736 1.00 92.31 95 ASN A N 1
ATOM 751 C CA . ASN A 1 95 ? 2.645 18.930 15.468 1.00 92.31 95 ASN A CA 1
ATOM 752 C C . ASN A 1 95 ? 4.163 19.058 15.253 1.00 92.31 95 ASN A C 1
ATOM 754 O O . ASN A 1 95 ? 4.601 19.846 14.419 1.00 92.31 95 ASN A O 1
ATOM 758 N N . PHE A 1 96 ? 4.969 18.298 16.001 1.00 93.00 96 PHE A N 1
ATOM 759 C CA . PHE A 1 96 ? 6.421 18.285 15.827 1.00 93.00 96 PHE A CA 1
ATOM 760 C C . PHE A 1 96 ? 6.822 17.698 14.469 1.00 93.00 96 PHE A C 1
ATOM 762 O O . PHE A 1 96 ? 7.668 18.254 13.775 1.00 93.00 96 PHE A O 1
ATOM 769 N N . VAL A 1 97 ? 6.197 16.588 14.079 1.00 92.56 97 VAL A N 1
ATOM 770 C CA . VAL A 1 97 ? 6.557 15.828 12.879 1.00 92.56 97 VAL A CA 1
ATOM 771 C C . VAL A 1 97 ? 5.991 16.443 11.596 1.00 92.56 97 VAL A C 1
ATOM 773 O O . VAL A 1 97 ? 6.644 16.402 10.552 1.00 92.56 97 VAL A O 1
ATOM 776 N N . ALA A 1 98 ? 4.819 17.075 11.675 1.00 91.94 98 ALA A N 1
ATOM 777 C CA . ALA A 1 98 ? 4.215 17.834 10.580 1.00 91.94 98 ALA A CA 1
ATOM 778 C C . ALA A 1 98 ? 5.009 19.103 10.215 1.00 91.94 98 ALA A C 1
ATOM 780 O O . ALA A 1 98 ? 4.725 19.749 9.209 1.00 91.94 98 ALA A O 1
ATOM 781 N N . ASN A 1 99 ? 6.011 19.474 11.015 1.00 92.69 99 ASN A N 1
ATOM 782 C CA . ASN A 1 99 ? 6.855 20.620 10.737 1.00 92.69 99 ASN A CA 1
ATOM 783 C C . ASN A 1 99 ? 7.681 20.400 9.443 1.00 92.69 99 ASN A C 1
ATOM 785 O O . ASN A 1 99 ? 8.446 19.431 9.367 1.00 92.69 99 ASN A O 1
ATOM 789 N N . PRO A 1 100 ? 7.607 21.304 8.442 1.00 92.38 100 PRO A N 1
ATOM 790 C CA . PRO A 1 100 ? 8.325 21.157 7.174 1.00 92.38 100 PRO A CA 1
ATOM 791 C C . PRO A 1 100 ? 9.850 21.086 7.331 1.00 92.38 100 PRO A C 1
ATOM 793 O O . PRO A 1 100 ? 10.507 20.483 6.483 1.00 92.38 100 PRO A O 1
ATOM 796 N N . TRP A 1 101 ? 10.416 21.621 8.421 1.00 94.06 101 TRP A N 1
ATOM 797 C CA . TRP A 1 101 ? 11.850 21.537 8.725 1.00 94.06 101 TRP A CA 1
ATOM 798 C C . TRP A 1 101 ? 12.353 20.101 8.931 1.00 94.06 101 TRP A C 1
ATOM 800 O O . TRP A 1 101 ? 13.547 19.851 8.785 1.00 94.06 101 TRP A O 1
ATOM 810 N N . LEU A 1 102 ? 11.465 19.149 9.236 1.00 95.06 102 LEU A N 1
ATOM 811 C CA . LEU A 1 102 ? 11.821 17.736 9.370 1.00 95.06 102 LEU A CA 1
ATOM 812 C C . LEU A 1 102 ? 11.911 17.021 8.009 1.00 95.06 102 LEU A C 1
ATOM 814 O O . LEU A 1 102 ? 12.574 15.993 7.889 1.00 95.06 102 LEU A O 1
ATOM 818 N N . THR A 1 103 ? 11.294 17.575 6.963 1.00 95.88 103 THR A N 1
ATOM 819 C CA . THR A 1 103 ? 11.217 16.956 5.630 1.00 95.88 103 THR A CA 1
ATOM 820 C C . THR A 1 103 ? 12.588 16.649 5.010 1.00 95.88 103 THR A C 1
ATOM 822 O O . THR A 1 103 ? 12.745 15.548 4.487 1.00 95.88 103 THR A O 1
ATOM 825 N N . PRO A 1 104 ? 13.617 17.522 5.088 1.00 96.81 104 PRO A N 1
ATOM 826 C CA . PRO A 1 104 ? 14.953 17.187 4.590 1.00 96.81 104 PRO A CA 1
ATOM 827 C C . PRO A 1 104 ? 15.579 15.985 5.307 1.00 96.81 104 PRO A C 1
ATOM 829 O O . PRO A 1 104 ? 16.229 15.163 4.668 1.00 96.81 104 PRO A O 1
ATOM 832 N N . ALA A 1 105 ? 15.344 15.837 6.616 1.00 96.56 105 ALA A N 1
ATOM 833 C CA . ALA A 1 105 ? 15.812 14.674 7.366 1.00 96.56 105 ALA A CA 1
ATOM 834 C C . ALA A 1 105 ? 15.082 13.394 6.925 1.00 96.56 105 ALA A C 1
ATOM 836 O O . ALA A 1 105 ? 15.714 12.356 6.745 1.00 96.56 105 ALA A O 1
ATOM 837 N N . LEU A 1 106 ? 13.770 13.469 6.671 1.00 96.25 106 LEU A N 1
ATOM 838 C CA . LEU A 1 106 ? 13.001 12.349 6.114 1.00 96.25 106 LEU A CA 1
ATOM 839 C C . LEU A 1 106 ? 13.457 11.988 4.693 1.00 96.25 106 LEU A C 1
ATOM 841 O O . LEU A 1 106 ? 13.560 10.810 4.363 1.00 96.25 106 LEU A O 1
ATOM 845 N N . ALA A 1 107 ? 13.782 12.981 3.864 1.00 95.75 107 ALA A N 1
ATOM 846 C CA . ALA A 1 107 ? 14.352 12.765 2.538 1.00 95.75 107 ALA A CA 1
ATOM 847 C C . ALA A 1 107 ? 15.747 12.120 2.615 1.00 95.75 107 ALA A C 1
ATOM 849 O O . ALA A 1 107 ? 16.056 11.236 1.819 1.00 95.75 107 ALA A O 1
ATOM 850 N N . ALA A 1 108 ? 16.565 12.495 3.603 1.00 96.19 108 ALA A N 1
ATOM 851 C CA . ALA A 1 108 ? 17.848 11.849 3.865 1.00 96.19 108 ALA A CA 1
ATOM 852 C C . ALA A 1 108 ? 17.678 10.392 4.326 1.00 96.19 108 ALA A C 1
ATOM 854 O O . ALA A 1 108 ? 18.415 9.527 3.863 1.00 96.19 108 ALA A O 1
ATOM 855 N N . LEU A 1 109 ? 16.682 10.090 5.172 1.00 95.88 109 LEU A N 1
ATOM 856 C CA . LEU A 1 109 ? 16.327 8.708 5.528 1.00 95.88 109 LEU A CA 1
ATOM 857 C C . LEU A 1 109 ? 15.846 7.912 4.312 1.00 95.88 109 LEU A C 1
ATOM 859 O O . LEU A 1 109 ? 16.189 6.739 4.168 1.00 95.88 109 LEU A O 1
ATOM 863 N N . LEU A 1 110 ? 15.075 8.543 3.423 1.00 94.88 110 LEU A N 1
ATOM 864 C CA . LEU A 1 110 ? 14.628 7.906 2.189 1.00 94.88 110 LEU A CA 1
ATOM 865 C C . LEU A 1 110 ? 15.834 7.578 1.310 1.00 94.88 110 LEU A C 1
ATOM 867 O O . LEU A 1 110 ? 15.976 6.441 0.878 1.00 94.88 110 LEU A O 1
ATOM 871 N N . TYR A 1 111 ? 16.740 8.533 1.110 1.00 94.94 111 TYR A N 1
ATOM 872 C CA . TYR A 1 111 ? 17.979 8.307 0.372 1.00 94.94 111 TYR A CA 1
ATOM 873 C C . TYR A 1 111 ? 18.842 7.210 1.009 1.00 94.94 111 TYR A C 1
ATOM 875 O O . TYR A 1 111 ? 19.310 6.318 0.306 1.00 94.94 111 TYR A O 1
ATOM 883 N N . LEU A 1 112 ? 18.983 7.219 2.340 1.00 94.25 112 LEU A N 1
ATOM 884 C CA . LEU A 1 112 ? 19.679 6.174 3.087 1.00 94.25 112 LEU A CA 1
ATOM 885 C C . LEU A 1 112 ? 19.078 4.799 2.788 1.00 94.25 112 LEU A C 1
ATOM 887 O O . LEU A 1 112 ? 19.828 3.873 2.519 1.00 94.25 112 LEU A O 1
ATOM 891 N N . SER A 1 113 ? 17.748 4.668 2.754 1.00 92.44 113 SER A N 1
ATOM 892 C CA . SER A 1 113 ? 17.079 3.395 2.443 1.00 92.44 113 SER A CA 1
ATOM 893 C C . SER A 1 113 ? 17.349 2.865 1.027 1.00 92.44 113 SER A C 1
ATOM 895 O O . SER A 1 113 ? 17.167 1.674 0.784 1.00 92.44 113 SER A O 1
ATOM 897 N N . LEU A 1 114 ? 17.800 3.728 0.109 1.00 91.81 114 LEU A N 1
ATOM 898 C CA . LEU A 1 114 ? 18.097 3.403 -1.289 1.00 91.81 114 LEU A CA 1
ATOM 899 C C . LEU A 1 114 ? 19.579 3.081 -1.544 1.00 91.81 114 LEU A C 1
ATOM 901 O O . LEU A 1 114 ? 19.938 2.757 -2.676 1.00 91.81 114 LEU A O 1
ATOM 905 N N . LEU A 1 115 ? 20.447 3.180 -0.531 1.00 91.88 115 LEU A N 1
ATOM 906 C CA . LEU A 1 115 ? 21.849 2.767 -0.655 1.00 91.88 115 LEU A CA 1
ATOM 907 C C . LEU A 1 115 ? 21.959 1.244 -0.840 1.00 91.88 115 LEU A C 1
ATOM 909 O O . LEU A 1 115 ? 20.963 0.538 -0.737 1.00 91.88 115 LEU A O 1
ATOM 913 N N . ASN A 1 116 ? 23.166 0.744 -1.137 1.00 86.19 116 ASN A N 1
ATOM 914 C CA . ASN A 1 116 ? 23.462 -0.641 -1.545 1.00 86.19 116 ASN A CA 1
ATOM 915 C C . ASN A 1 116 ? 23.058 -1.726 -0.516 1.00 86.19 116 ASN A C 1
ATOM 917 O O . ASN A 1 116 ? 23.906 -2.386 0.085 1.00 86.19 116 ASN A O 1
ATOM 921 N N . TYR A 1 117 ? 21.758 -1.946 -0.350 1.00 88.81 117 TYR A N 1
ATOM 922 C CA . TYR A 1 117 ? 21.154 -3.033 0.403 1.00 88.81 117 TYR A CA 1
ATOM 923 C C . TYR A 1 117 ? 20.663 -4.101 -0.571 1.00 88.81 117 TYR A C 1
ATOM 925 O O . TYR A 1 117 ? 20.073 -3.803 -1.607 1.00 88.81 117 TYR A O 1
ATOM 933 N N . SER A 1 118 ? 20.881 -5.367 -0.224 1.00 82.75 118 SER A N 1
ATOM 934 C CA . SER A 1 118 ? 20.437 -6.505 -1.038 1.00 82.75 118 SER A CA 1
ATOM 935 C C . SER A 1 118 ? 18.917 -6.688 -1.031 1.00 82.75 118 SER A C 1
ATOM 937 O O . SER A 1 118 ? 18.371 -7.354 -1.908 1.00 82.75 118 SER A O 1
ATOM 939 N N . THR A 1 119 ? 18.225 -6.125 -0.039 1.00 84.31 119 THR A N 1
ATOM 940 C CA . THR A 1 119 ? 16.775 -6.232 0.115 1.00 84.31 119 THR A CA 1
ATOM 941 C C . THR A 1 119 ? 16.209 -5.065 0.921 1.00 84.31 119 THR A C 1
ATOM 943 O O . THR A 1 119 ? 16.848 -4.556 1.841 1.00 84.31 119 THR A O 1
ATOM 946 N N . VAL A 1 120 ? 14.966 -4.676 0.622 1.00 81.56 120 VAL A N 1
ATOM 947 C CA . VAL A 1 120 ? 14.238 -3.648 1.388 1.00 81.56 120 VAL A CA 1
ATOM 948 C C . VAL A 1 120 ? 13.917 -4.109 2.816 1.00 81.56 120 VAL A C 1
ATOM 950 O O . VAL A 1 120 ? 13.675 -3.289 3.696 1.00 81.56 120 VAL A O 1
ATOM 953 N N . PHE A 1 121 ? 13.944 -5.425 3.052 1.00 85.12 121 PHE A N 1
ATOM 954 C CA . PHE A 1 121 ? 13.714 -6.033 4.362 1.00 85.12 121 PHE A CA 1
ATOM 955 C C . PHE A 1 121 ? 14.956 -6.017 5.261 1.00 85.12 121 PHE A C 1
ATOM 957 O O . PHE A 1 121 ? 14.889 -6.472 6.402 1.00 85.12 121 PHE A O 1
ATOM 964 N N . SER A 1 122 ? 16.100 -5.515 4.780 1.00 90.44 122 SER A N 1
ATOM 965 C CA . SER A 1 122 ? 17.263 -5.329 5.644 1.00 90.44 122 SER A CA 1
ATOM 966 C C . SER A 1 122 ? 16.908 -4.367 6.791 1.00 90.44 122 SER A C 1
ATOM 968 O O . SER A 1 122 ? 16.134 -3.431 6.579 1.00 90.44 122 SER A O 1
ATOM 970 N N . PRO A 1 123 ? 17.480 -4.537 7.999 1.00 90.81 123 PRO A N 1
ATOM 971 C CA . PRO A 1 123 ? 17.057 -3.770 9.173 1.00 90.81 123 PRO A CA 1
ATOM 972 C C . PRO A 1 123 ? 17.094 -2.249 8.975 1.00 90.81 123 PRO A C 1
ATOM 974 O O . PRO A 1 123 ? 16.172 -1.551 9.386 1.00 90.81 123 PRO A O 1
ATOM 977 N N . VAL A 1 124 ? 18.131 -1.733 8.307 1.00 92.88 124 VAL A N 1
ATOM 978 C CA . VAL A 1 124 ? 18.295 -0.290 8.074 1.00 92.88 124 VAL A CA 1
ATOM 979 C C . VAL A 1 124 ? 17.229 0.283 7.128 1.00 92.88 124 VAL A C 1
ATOM 981 O O . VAL A 1 124 ? 16.502 1.175 7.574 1.00 92.88 124 VAL A O 1
ATOM 984 N N . PRO A 1 125 ? 17.073 -0.188 5.870 1.00 93.62 125 PRO A N 1
ATOM 985 C CA . PRO A 1 125 ? 16.035 0.338 4.984 1.00 93.62 125 PRO A CA 1
ATOM 986 C C . PRO A 1 125 ? 14.633 0.126 5.560 1.00 93.62 125 PRO A C 1
ATOM 988 O O . PRO A 1 125 ? 13.824 1.050 5.515 1.00 93.62 125 PRO A O 1
ATOM 991 N N . TYR A 1 126 ? 14.367 -1.019 6.196 1.00 93.06 126 TYR A N 1
ATOM 992 C CA . TYR A 1 126 ? 13.091 -1.283 6.857 1.00 93.06 126 TYR A CA 1
ATOM 993 C C . TYR A 1 126 ? 12.756 -0.235 7.931 1.00 93.06 126 TYR A C 1
ATOM 995 O O . TYR A 1 126 ? 11.666 0.344 7.912 1.00 93.06 126 TYR A O 1
ATOM 1003 N N . LEU A 1 127 ? 13.692 0.057 8.843 1.00 94.25 127 LEU A N 1
ATOM 1004 C CA . LEU A 1 127 ? 13.490 1.068 9.883 1.00 94.25 127 LEU A CA 1
ATOM 1005 C C . LEU A 1 127 ? 13.329 2.469 9.289 1.00 94.25 127 LEU A C 1
ATOM 1007 O O . LEU A 1 127 ? 12.459 3.215 9.735 1.00 94.25 127 LEU A O 1
ATOM 1011 N N . CYS A 1 128 ? 14.110 2.815 8.262 1.00 95.25 128 CYS A N 1
ATOM 1012 C CA . CYS A 1 128 ? 13.983 4.100 7.572 1.00 95.25 128 CYS A CA 1
ATOM 1013 C C . CYS A 1 128 ? 12.580 4.272 6.978 1.00 95.25 128 CYS A C 1
ATOM 1015 O O . CYS A 1 128 ? 11.922 5.277 7.241 1.00 95.25 128 CYS A O 1
ATOM 1017 N N . ILE A 1 129 ? 12.090 3.270 6.241 1.00 94.75 129 ILE A N 1
ATOM 1018 C CA . ILE A 1 129 ? 10.749 3.289 5.645 1.00 94.75 129 ILE A CA 1
ATOM 1019 C C . ILE A 1 129 ? 9.662 3.337 6.722 1.00 94.75 129 ILE A C 1
ATOM 1021 O O . ILE A 1 129 ? 8.712 4.104 6.580 1.00 94.75 129 ILE A O 1
ATOM 1025 N N . CYS A 1 130 ? 9.809 2.598 7.827 1.00 95.38 130 CYS A N 1
ATOM 1026 C CA . CYS A 1 130 ? 8.865 2.669 8.944 1.00 95.38 130 CYS A CA 1
ATOM 1027 C C . CYS A 1 130 ? 8.818 4.072 9.565 1.00 95.38 130 CYS A C 1
ATOM 1029 O O . CYS A 1 130 ? 7.733 4.594 9.800 1.00 95.38 130 CYS A O 1
ATOM 1031 N N . LEU A 1 131 ? 9.968 4.710 9.801 1.00 95.44 131 LEU A N 1
ATOM 1032 C CA . LEU A 1 131 ? 10.031 6.068 10.351 1.00 95.44 131 LEU A CA 1
ATOM 1033 C C . LEU A 1 131 ? 9.426 7.102 9.397 1.00 95.44 131 LEU A C 1
ATOM 1035 O O . LEU A 1 131 ? 8.668 7.965 9.837 1.00 95.44 131 LEU A O 1
ATOM 1039 N N . ILE A 1 132 ? 9.708 6.989 8.097 1.00 96.12 132 ILE A N 1
ATOM 1040 C CA . ILE A 1 132 ? 9.105 7.844 7.068 1.00 96.12 132 ILE A CA 1
ATOM 1041 C C . ILE A 1 132 ? 7.587 7.655 7.050 1.00 96.12 132 ILE A C 1
ATOM 1043 O O . ILE A 1 132 ? 6.848 8.636 7.068 1.00 96.12 132 ILE A O 1
ATOM 1047 N N . PHE A 1 133 ? 7.111 6.409 7.074 1.00 95.81 133 PHE A N 1
ATOM 1048 C CA . PHE A 1 133 ? 5.684 6.105 7.109 1.00 95.81 133 PHE A CA 1
ATOM 1049 C C . PHE A 1 133 ? 5.005 6.677 8.358 1.00 95.81 133 PHE A C 1
ATOM 1051 O O . PHE A 1 133 ? 3.967 7.325 8.244 1.00 95.81 133 PHE A O 1
ATOM 1058 N N . ILE A 1 134 ? 5.609 6.503 9.539 1.00 95.88 134 ILE A N 1
ATOM 1059 C CA . ILE A 1 134 ? 5.127 7.102 10.792 1.00 95.88 134 ILE A CA 1
ATOM 1060 C C . ILE A 1 134 ? 5.065 8.624 10.658 1.00 95.88 134 ILE A C 1
ATOM 1062 O O . ILE A 1 134 ? 4.090 9.236 11.093 1.00 95.88 134 ILE A O 1
ATOM 1066 N N . ALA A 1 135 ? 6.071 9.245 10.041 1.00 95.88 135 ALA A N 1
ATOM 1067 C CA . ALA A 1 135 ? 6.096 10.688 9.887 1.00 95.88 135 ALA A CA 1
ATOM 1068 C C . ALA A 1 135 ? 4.983 11.214 8.976 1.00 95.88 135 ALA A C 1
ATOM 1070 O O . ALA A 1 135 ? 4.310 12.188 9.320 1.00 95.88 135 ALA A O 1
ATOM 1071 N N . ILE A 1 136 ? 4.739 10.522 7.863 1.00 95.62 136 ILE A N 1
ATOM 1072 C CA . ILE A 1 136 ? 3.625 10.814 6.957 1.00 95.62 136 ILE A CA 1
ATOM 1073 C C . ILE A 1 136 ? 2.287 10.615 7.681 1.00 95.62 136 ILE A C 1
ATOM 1075 O O . ILE A 1 136 ? 1.424 11.488 7.631 1.00 95.62 136 ILE A O 1
ATOM 1079 N N . ALA A 1 137 ? 2.125 9.511 8.418 1.00 95.19 137 ALA A N 1
ATOM 1080 C CA . ALA A 1 137 ? 0.914 9.227 9.187 1.00 95.19 137 ALA A CA 1
ATOM 1081 C C . ALA A 1 137 ? 0.640 10.284 10.276 1.00 95.19 137 ALA A C 1
ATOM 1083 O O . ALA A 1 137 ? -0.515 10.601 10.551 1.00 95.19 137 ALA A O 1
ATOM 1084 N N . CYS A 1 138 ? 1.693 10.855 10.868 1.00 95.19 138 CYS A N 1
ATOM 1085 C CA . CYS A 1 138 ? 1.620 11.945 11.843 1.00 95.19 138 CYS A CA 1
ATOM 1086 C C . CYS A 1 138 ? 1.376 13.334 11.222 1.00 95.19 138 CYS A C 1
ATOM 1088 O O . CYS A 1 138 ? 1.197 14.290 11.974 1.00 95.19 138 CYS A O 1
ATOM 1090 N N . GLY A 1 139 ? 1.346 13.457 9.890 1.00 94.12 139 GLY A N 1
ATOM 1091 C CA . GLY A 1 139 ? 0.949 14.683 9.190 1.00 94.12 139 GLY A CA 1
ATOM 1092 C C . GLY A 1 139 ? 2.045 15.383 8.385 1.00 94.12 139 GLY A C 1
ATOM 1093 O O . GLY A 1 139 ? 1.795 16.478 7.890 1.00 94.12 139 GLY A O 1
ATOM 1094 N N . ASN A 1 140 ? 3.238 14.799 8.227 1.00 96.62 140 ASN A N 1
ATOM 1095 C CA . ASN A 1 140 ? 4.233 15.351 7.304 1.00 96.62 140 ASN A CA 1
ATOM 1096 C C . ASN A 1 140 ? 3.810 15.105 5.844 1.00 96.62 140 ASN A C 1
ATOM 1098 O O . ASN A 1 140 ? 3.565 13.967 5.444 1.00 96.62 140 ASN A O 1
ATOM 1102 N N . ASP A 1 141 ? 3.737 16.162 5.036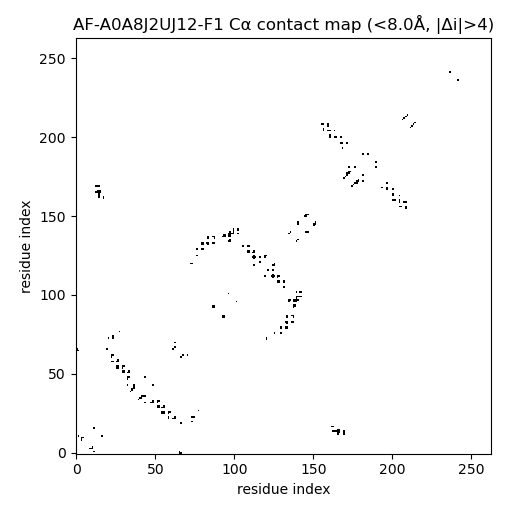 1.00 95.44 141 ASP A N 1
ATOM 1103 C CA . ASP A 1 141 ? 3.217 16.104 3.666 1.00 95.44 141 ASP A CA 1
ATOM 1104 C C . ASP A 1 141 ? 4.286 16.234 2.566 1.00 95.44 141 ASP A C 1
ATOM 1106 O O . ASP A 1 141 ? 3.939 16.342 1.384 1.00 95.44 141 ASP A O 1
ATOM 1110 N N . PHE A 1 142 ? 5.572 16.197 2.939 1.00 95.62 142 PHE A N 1
ATOM 1111 C CA . PHE A 1 142 ? 6.714 16.423 2.050 1.00 95.62 142 PHE A CA 1
ATOM 1112 C C . PHE A 1 142 ? 6.573 17.712 1.225 1.00 95.62 142 PHE A C 1
ATOM 1114 O O . PHE A 1 142 ? 6.536 17.681 -0.006 1.00 95.62 142 PHE A O 1
ATOM 1121 N N . PHE A 1 143 ? 6.472 18.855 1.911 1.00 95.38 143 PHE A N 1
ATOM 1122 C CA . PHE A 1 143 ? 6.262 20.169 1.285 1.00 95.38 143 PHE A CA 1
ATOM 1123 C C . PHE A 1 143 ? 5.004 20.211 0.399 1.00 95.38 143 PHE A C 1
ATOM 1125 O O . PHE A 1 143 ? 4.992 20.812 -0.674 1.00 95.38 143 PHE A O 1
ATOM 1132 N N . GLY A 1 144 ? 3.947 19.522 0.825 1.00 94.38 144 GLY A N 1
ATOM 1133 C CA . GLY A 1 144 ? 2.678 19.434 0.105 1.00 94.38 144 GLY A CA 1
ATOM 1134 C C . GLY A 1 144 ? 2.657 18.496 -1.109 1.00 94.38 144 GLY A C 1
ATOM 1135 O O . GLY A 1 144 ? 1.602 18.335 -1.725 1.00 94.38 144 GLY A O 1
ATOM 1136 N N . ILE A 1 145 ? 3.759 17.821 -1.462 1.00 96.06 145 ILE A N 1
ATOM 1137 C CA . ILE A 1 145 ? 3.784 16.881 -2.600 1.00 96.06 145 ILE A CA 1
ATOM 1138 C C . ILE A 1 145 ? 2.769 15.750 -2.390 1.00 96.06 145 ILE A C 1
ATOM 1140 O O . ILE A 1 145 ? 2.068 15.357 -3.328 1.00 96.06 145 ILE A O 1
ATOM 1144 N N . LEU A 1 146 ? 2.630 15.254 -1.157 1.00 94.75 146 LEU A N 1
ATOM 1145 C CA . LEU A 1 146 ? 1.687 14.180 -0.828 1.00 94.75 146 LEU A CA 1
ATOM 1146 C C . LEU A 1 146 ? 0.228 14.660 -0.770 1.00 94.75 146 LEU A C 1
ATOM 1148 O O . LEU A 1 146 ? -0.694 13.851 -0.882 1.00 94.75 146 LEU A O 1
ATOM 1152 N N . THR A 1 147 ? -0.008 15.971 -0.656 1.00 95.44 147 THR A N 1
ATOM 1153 C CA . THR A 1 147 ? -1.353 16.568 -0.613 1.00 95.44 147 THR A CA 1
ATOM 1154 C C . THR A 1 147 ? -1.826 17.086 -1.974 1.00 95.44 147 THR A C 1
ATOM 1156 O O . THR A 1 147 ? -2.967 17.550 -2.096 1.00 95.44 147 THR A O 1
ATOM 1159 N N . LEU A 1 148 ? 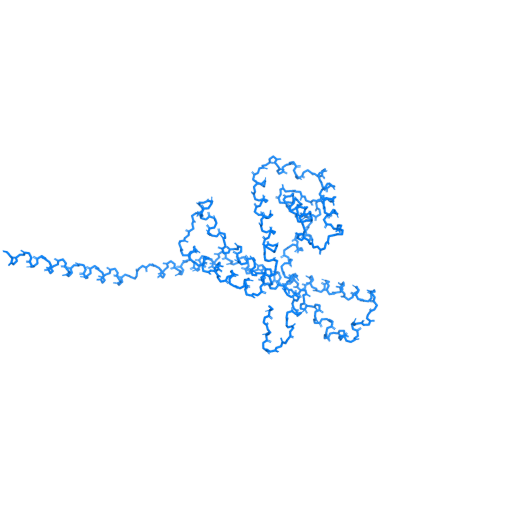-1.025 16.949 -3.034 1.00 97.38 148 LEU A N 1
ATOM 1160 C CA . LEU A 1 148 ? -1.467 17.227 -4.399 1.00 97.38 148 LEU A CA 1
ATOM 1161 C C . LEU A 1 148 ? -2.642 16.321 -4.796 1.00 97.38 148 LEU A C 1
ATOM 1163 O O . LEU A 1 148 ? -2.705 15.139 -4.450 1.00 97.38 148 LEU A O 1
ATOM 1167 N N . LYS A 1 149 ? -3.575 16.866 -5.591 1.00 95.62 149 LYS A N 1
ATOM 1168 C CA . LYS A 1 149 ? -4.713 16.095 -6.126 1.00 95.62 149 LYS A CA 1
ATOM 1169 C C . LYS A 1 149 ? -4.239 14.878 -6.926 1.00 95.62 149 LYS A C 1
ATOM 1171 O O . LYS A 1 149 ? -4.819 13.809 -6.778 1.00 95.62 149 LYS A O 1
ATOM 1176 N N . ALA A 1 150 ? -3.177 15.045 -7.716 1.00 94.44 150 ALA A N 1
ATOM 1177 C CA . ALA A 1 150 ? -2.572 13.968 -8.494 1.00 94.44 150 ALA A CA 1
ATOM 1178 C C . ALA A 1 150 ? -2.000 12.861 -7.594 1.00 94.44 150 ALA A C 1
ATOM 1180 O O . ALA A 1 150 ? -2.312 11.697 -7.813 1.00 94.44 150 ALA A O 1
ATOM 1181 N N . SER A 1 151 ? -1.254 13.213 -6.541 1.00 95.25 151 SER A N 1
ATOM 1182 C CA . SER A 1 151 ? -0.696 12.244 -5.585 1.00 95.25 151 SER A CA 1
ATOM 1183 C C . SER A 1 151 ? -1.787 11.462 -4.855 1.00 95.25 151 SER A C 1
ATOM 1185 O O . SER A 1 151 ? -1.712 10.239 -4.755 1.00 95.25 151 SER A O 1
ATOM 1187 N N . ARG A 1 152 ? -2.855 12.141 -4.410 1.00 94.62 152 ARG A N 1
ATOM 1188 C CA . ARG A 1 152 ? -4.007 11.469 -3.787 1.00 94.62 152 ARG A CA 1
ATOM 1189 C C . ARG A 1 152 ? -4.736 10.541 -4.755 1.00 94.62 152 ARG A C 1
ATOM 1191 O O . ARG A 1 152 ? -5.082 9.431 -4.364 1.00 94.62 152 ARG A O 1
ATOM 1198 N N . LEU A 1 153 ? -4.953 10.975 -5.999 1.00 94.12 153 LEU A N 1
ATOM 1199 C CA . LEU A 1 153 ? -5.563 10.136 -7.033 1.00 94.12 153 LEU A CA 1
ATOM 1200 C C . LEU A 1 153 ? -4.703 8.899 -7.307 1.00 94.12 153 LEU A C 1
ATOM 1202 O O . LEU A 1 153 ? -5.228 7.792 -7.326 1.00 94.12 153 LEU A O 1
ATOM 1206 N N . LEU A 1 154 ? -3.387 9.077 -7.456 1.00 94.44 154 LEU A N 1
ATOM 1207 C CA . LEU A 1 154 ? -2.451 7.978 -7.680 1.00 94.44 154 LEU A CA 1
ATOM 1208 C C . LEU A 1 154 ? -2.469 6.975 -6.518 1.00 94.44 154 LEU A C 1
ATOM 1210 O O . LEU A 1 154 ? -2.449 5.770 -6.746 1.00 94.44 154 LEU A O 1
ATOM 1214 N N . GLY A 1 155 ? -2.580 7.468 -5.280 1.00 94.00 155 GLY A N 1
ATOM 1215 C CA . GLY A 1 155 ? -2.780 6.632 -4.097 1.00 94.00 155 GLY A CA 1
ATOM 1216 C C . GLY A 1 155 ? -4.086 5.832 -4.143 1.00 94.00 155 GLY A C 1
ATOM 1217 O O . GLY A 1 155 ? -4.075 4.641 -3.848 1.00 94.00 155 GLY A O 1
ATOM 1218 N N . GLN A 1 156 ? -5.194 6.445 -4.571 1.00 93.12 156 GLN A N 1
ATOM 1219 C CA . GLN A 1 156 ? -6.500 5.776 -4.683 1.00 93.12 156 GLN A CA 1
ATOM 1220 C C . GLN A 1 156 ? -6.506 4.641 -5.715 1.00 93.12 156 GLN A C 1
ATOM 1222 O O . GLN A 1 156 ? -7.101 3.602 -5.456 1.00 93.12 156 GLN A O 1
ATOM 1227 N N . ILE A 1 157 ? -5.821 4.821 -6.846 1.00 95.31 157 ILE A N 1
ATOM 1228 C CA . ILE A 1 157 ? -5.744 3.820 -7.927 1.00 95.31 157 ILE A CA 1
ATOM 1229 C C . ILE A 1 157 ? -4.542 2.870 -7.790 1.00 95.31 157 ILE A C 1
ATOM 1231 O O . ILE A 1 157 ? -4.315 2.020 -8.652 1.00 95.31 157 ILE A O 1
ATOM 1235 N N . SER A 1 158 ? -3.741 3.011 -6.728 1.00 93.38 158 SER A N 1
ATOM 1236 C CA . SER A 1 158 ? -2.497 2.249 -6.541 1.00 93.38 158 SER A CA 1
ATOM 1237 C C . SER A 1 158 ? -2.731 0.738 -6.474 1.00 93.38 158 SER A C 1
ATOM 1239 O O . SER A 1 158 ? -1.926 -0.032 -7.000 1.00 93.38 158 SER A O 1
ATOM 1241 N N . TYR A 1 159 ? -3.861 0.316 -5.904 1.00 89.50 159 TYR A N 1
ATOM 1242 C CA . TYR A 1 159 ? -4.264 -1.086 -5.855 1.00 89.50 159 TYR A CA 1
ATOM 1243 C C . TYR A 1 159 ? -4.568 -1.646 -7.253 1.00 89.50 159 TYR A C 1
ATOM 1245 O O . TYR A 1 159 ? -4.080 -2.711 -7.628 1.00 89.50 159 TYR A O 1
ATOM 1253 N N . SER A 1 160 ? -5.295 -0.900 -8.082 1.00 92.44 160 SER A N 1
ATOM 1254 C CA . SER A 1 160 ? -5.587 -1.293 -9.464 1.00 92.44 160 SER A CA 1
ATOM 1255 C C . SER A 1 160 ? -4.305 -1.351 -10.304 1.00 92.44 160 SER A C 1
ATOM 1257 O O . SER A 1 160 ? -4.113 -2.291 -11.075 1.00 92.44 160 SER A O 1
ATOM 1259 N N . ILE A 1 161 ? -3.389 -0.388 -10.119 1.00 93.94 161 ILE A N 1
ATOM 1260 C CA . ILE A 1 161 ? -2.050 -0.403 -10.737 1.00 93.94 161 ILE A CA 1
ATOM 1261 C C . ILE A 1 161 ? -1.300 -1.673 -10.333 1.00 93.94 161 ILE A C 1
ATOM 1263 O O . ILE A 1 161 ? -0.726 -2.348 -11.187 1.00 93.94 161 ILE A O 1
ATOM 1267 N N . TYR A 1 162 ? -1.315 -2.006 -9.041 1.00 90.31 162 TYR A N 1
ATOM 1268 C CA . TYR A 1 162 ? -0.650 -3.183 -8.498 1.00 90.31 162 TYR A CA 1
ATOM 1269 C C . TYR A 1 162 ? -1.124 -4.474 -9.173 1.00 90.31 162 TYR A C 1
ATOM 1271 O O . TYR A 1 162 ? -0.285 -5.268 -9.600 1.00 90.31 162 TYR A O 1
ATOM 1279 N N . LEU A 1 163 ? -2.439 -4.640 -9.344 1.00 89.00 163 LEU A N 1
ATOM 1280 C CA . LEU A 1 163 ? -3.028 -5.827 -9.968 1.00 89.00 163 LEU A CA 1
ATOM 1281 C C . LEU A 1 163 ? -2.814 -5.880 -11.487 1.00 89.00 163 LEU A C 1
ATOM 1283 O O . LEU A 1 163 ? -2.485 -6.932 -12.032 1.00 89.00 163 LEU A O 1
ATOM 1287 N N . LEU A 1 164 ? -3.002 -4.757 -12.186 1.00 91.88 164 LEU A N 1
ATOM 1288 C CA . LEU A 1 164 ? -3.082 -4.747 -13.650 1.00 91.88 164 LEU A CA 1
ATOM 1289 C C . LEU A 1 164 ? -1.730 -4.567 -14.349 1.00 91.88 164 LEU A C 1
ATOM 1291 O O . LEU A 1 164 ? -1.601 -4.944 -15.515 1.00 91.88 164 LEU A O 1
ATOM 1295 N N . ARG A 1 165 ? -0.706 -4.032 -13.666 1.00 92.75 165 ARG A N 1
ATOM 1296 C CA . ARG A 1 165 ? 0.604 -3.751 -14.288 1.00 92.75 165 ARG A CA 1
ATOM 1297 C C . ARG A 1 165 ? 1.242 -4.981 -14.929 1.00 92.75 165 ARG A C 1
ATOM 1299 O O . ARG A 1 165 ? 1.799 -4.874 -16.016 1.00 92.75 165 ARG A O 1
ATOM 1306 N N . GLY A 1 166 ? 1.166 -6.134 -14.261 1.00 90.81 166 GLY A N 1
ATOM 1307 C CA . GLY A 1 166 ? 1.797 -7.366 -14.729 1.00 90.81 166 GLY A CA 1
ATOM 1308 C C . GLY A 1 166 ? 1.161 -7.849 -16.023 1.00 90.81 166 GLY A C 1
ATOM 1309 O O . GLY A 1 166 ? 1.860 -8.077 -17.008 1.00 90.81 166 GLY A O 1
ATOM 1310 N N . LEU A 1 167 ? -0.173 -7.877 -16.037 1.00 91.94 167 LEU A N 1
ATOM 1311 C CA . LEU A 1 167 ? -0.957 -8.284 -17.195 1.00 91.94 167 LEU A CA 1
ATOM 1312 C C . LEU A 1 167 ? -0.706 -7.358 -18.389 1.00 91.94 167 LEU A C 1
ATOM 1314 O O . LEU A 1 167 ? -0.487 -7.831 -19.503 1.00 91.94 167 LEU A O 1
ATOM 1318 N N . LEU A 1 168 ? -0.686 -6.041 -18.165 1.00 93.94 168 LEU A N 1
ATOM 1319 C CA . LEU A 1 168 ? -0.420 -5.078 -19.232 1.00 93.94 168 LEU A CA 1
ATOM 1320 C C . LEU A 1 168 ? 0.989 -5.251 -19.814 1.00 93.94 168 LEU A C 1
ATOM 1322 O O . LEU A 1 168 ? 1.144 -5.333 -21.028 1.00 93.94 168 LEU A O 1
ATOM 1326 N N . LEU A 1 169 ? 2.018 -5.344 -18.968 1.00 92.50 169 LEU A N 1
ATOM 1327 C CA . LEU A 1 169 ? 3.390 -5.532 -19.447 1.00 92.50 169 LEU A CA 1
ATOM 1328 C C . LEU A 1 169 ? 3.541 -6.856 -20.198 1.00 92.50 169 LEU A C 1
ATOM 1330 O O . LEU A 1 169 ? 4.114 -6.878 -21.287 1.00 92.50 169 LEU A O 1
ATOM 1334 N N . TYR A 1 170 ? 2.992 -7.942 -19.651 1.00 90.56 170 TYR A N 1
ATOM 1335 C CA . TYR A 1 170 ? 3.026 -9.245 -20.301 1.00 90.56 170 TYR A CA 1
ATOM 1336 C C . TYR A 1 170 ? 2.356 -9.193 -21.676 1.00 90.56 170 TYR A C 1
ATOM 1338 O O . TYR A 1 170 ? 2.951 -9.612 -22.667 1.00 90.56 170 TYR A O 1
ATOM 1346 N N . THR A 1 171 ? 1.145 -8.635 -21.756 1.00 91.62 171 THR A N 1
ATOM 1347 C CA . THR A 1 171 ? 0.401 -8.559 -23.019 1.00 91.62 171 THR A CA 1
ATOM 1348 C C . THR A 1 171 ? 1.102 -7.692 -24.061 1.00 91.62 171 THR A C 1
ATOM 1350 O O . THR A 1 171 ? 1.212 -8.107 -25.214 1.00 91.62 171 THR A O 1
ATOM 1353 N N . THR A 1 172 ? 1.657 -6.544 -23.670 1.00 93.25 172 THR A N 1
ATOM 1354 C CA . THR A 1 172 ? 2.407 -5.678 -24.586 1.00 93.25 172 THR A CA 1
ATOM 1355 C C . THR A 1 172 ? 3.655 -6.367 -25.128 1.00 93.25 172 THR A C 1
ATOM 1357 O O . THR A 1 172 ? 3.866 -6.393 -26.342 1.00 93.25 172 THR A O 1
ATOM 1360 N N . PHE A 1 173 ? 4.486 -6.950 -24.263 1.00 91.50 173 PHE A N 1
ATOM 1361 C CA . PHE A 1 173 ? 5.746 -7.544 -24.711 1.00 91.50 173 PHE A CA 1
ATOM 1362 C C . PHE A 1 173 ? 5.55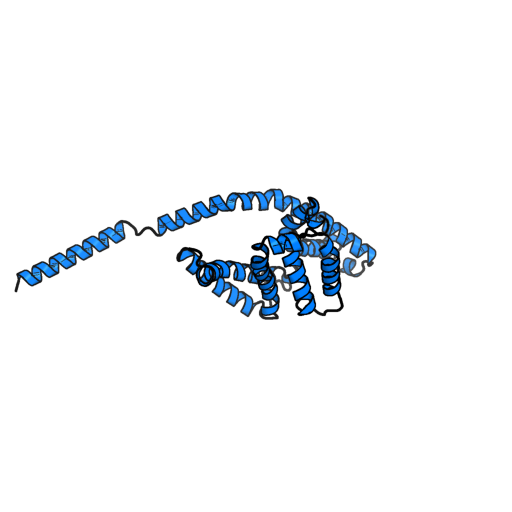3 -8.860 -25.464 1.00 91.50 173 PHE A C 1
ATOM 1364 O O . PHE A 1 173 ? 6.267 -9.099 -26.436 1.00 91.50 173 PHE A O 1
ATOM 1371 N N . GLN A 1 174 ? 4.584 -9.689 -25.069 1.00 89.25 174 GLN A N 1
ATOM 1372 C CA . GLN A 1 174 ? 4.365 -10.975 -25.731 1.00 89.25 174 GLN A CA 1
ATOM 1373 C C . GLN A 1 174 ? 3.481 -10.889 -26.972 1.00 89.25 174 GLN A C 1
ATOM 1375 O O . GLN A 1 174 ? 3.816 -11.514 -27.974 1.00 89.25 174 GLN A O 1
ATOM 1380 N N . PHE A 1 175 ? 2.389 -10.117 -26.945 1.00 89.50 175 PHE A N 1
ATOM 1381 C CA . PHE A 1 175 ? 1.410 -10.115 -28.041 1.00 89.50 175 PHE A CA 1
ATOM 1382 C C . PHE A 1 175 ? 1.510 -8.906 -28.975 1.00 89.50 175 PHE A C 1
ATOM 1384 O O . PHE A 1 175 ? 1.197 -9.043 -30.152 1.00 89.50 175 PHE A O 1
ATOM 1391 N N . ILE A 1 176 ? 1.932 -7.731 -28.493 1.00 91.31 176 ILE A N 1
ATOM 1392 C CA . ILE A 1 176 ? 1.994 -6.520 -29.336 1.00 91.31 176 ILE A CA 1
ATOM 1393 C C . ILE A 1 176 ? 3.367 -6.402 -30.005 1.00 91.31 176 ILE A C 1
ATOM 1395 O O . ILE A 1 176 ? 3.475 -6.346 -31.227 1.00 91.31 176 ILE A O 1
ATOM 1399 N N . ILE A 1 177 ? 4.433 -6.380 -29.204 1.00 89.56 177 ILE A N 1
ATOM 1400 C CA . ILE A 1 177 ? 5.811 -6.228 -29.701 1.00 89.56 177 ILE A CA 1
ATOM 1401 C C . ILE A 1 177 ? 6.358 -7.555 -30.236 1.00 89.56 177 ILE A C 1
ATOM 1403 O O . ILE A 1 177 ? 7.179 -7.545 -31.151 1.00 89.56 177 ILE A O 1
ATOM 1407 N N . HIS A 1 178 ? 5.828 -8.675 -29.735 1.00 86.75 178 HIS A N 1
ATOM 1408 C CA . HIS A 1 178 ? 6.337 -10.035 -29.905 1.00 86.75 178 HIS A CA 1
ATOM 1409 C C . HIS A 1 178 ? 7.663 -10.247 -29.161 1.00 86.75 178 HIS A C 1
ATOM 1411 O O . HIS A 1 178 ? 8.630 -9.503 -29.352 1.00 86.75 178 HIS A O 1
ATOM 1417 N N . GLY A 1 179 ? 7.730 -11.296 -28.333 1.00 78.75 179 GLY A N 1
ATOM 1418 C CA . GLY A 1 179 ? 8.849 -11.528 -27.410 1.00 78.75 179 GLY A CA 1
ATOM 1419 C C . GLY A 1 179 ? 10.234 -11.513 -28.075 1.00 78.75 179 GLY A C 1
ATOM 1420 O O . GLY A 1 179 ? 11.155 -10.882 -27.566 1.00 78.75 179 GLY A O 1
ATOM 1421 N N . ALA A 1 180 ? 10.362 -12.095 -29.272 1.00 80.50 180 ALA A N 1
ATOM 1422 C CA . ALA A 1 180 ? 11.629 -12.142 -30.015 1.00 80.50 180 ALA A CA 1
ATOM 1423 C C . ALA A 1 180 ? 12.137 -10.762 -30.486 1.00 80.50 180 ALA A C 1
ATOM 1425 O O . ALA A 1 180 ? 13.340 -10.568 -30.677 1.00 80.50 180 ALA A O 1
ATOM 1426 N N . THR A 1 181 ? 11.232 -9.803 -30.693 1.00 82.56 181 THR A N 1
ATOM 1427 C CA . THR A 1 181 ? 11.577 -8.414 -31.026 1.00 82.56 181 THR A CA 1
ATOM 1428 C C . THR A 1 181 ? 11.849 -7.616 -29.756 1.00 82.56 181 THR A C 1
ATOM 1430 O O . THR A 1 181 ? 12.752 -6.781 -29.738 1.00 82.56 181 THR A O 1
ATOM 1433 N N . ALA A 1 182 ? 11.107 -7.900 -28.681 1.00 83.69 182 ALA A N 1
ATOM 1434 C CA . ALA A 1 182 ? 11.258 -7.245 -27.386 1.00 83.69 182 ALA A CA 1
ATOM 1435 C C . ALA A 1 182 ? 12.668 -7.418 -26.798 1.00 83.69 182 ALA A C 1
ATOM 1437 O O . ALA A 1 182 ? 13.238 -6.456 -26.288 1.00 83.69 182 ALA A O 1
ATOM 1438 N N . GLU A 1 183 ? 13.259 -8.609 -26.936 1.00 86.62 183 GLU A N 1
ATOM 1439 C CA . GLU A 1 183 ? 14.625 -8.905 -26.473 1.00 86.62 183 GLU A CA 1
ATOM 1440 C C . GLU A 1 183 ? 15.708 -8.074 -27.178 1.00 86.62 183 GLU A C 1
ATOM 1442 O O . GLU A 1 183 ? 16.795 -7.883 -26.639 1.00 86.62 183 GLU A O 1
ATOM 1447 N N . LYS A 1 184 ? 15.416 -7.558 -28.377 1.00 92.69 184 LYS A N 1
ATOM 1448 C CA . LYS A 1 184 ? 16.360 -6.790 -29.204 1.00 92.69 184 LYS A CA 1
ATOM 1449 C C . LYS A 1 184 ? 16.169 -5.279 -29.087 1.00 92.69 184 LYS A C 1
ATOM 1451 O O . LYS A 1 184 ? 16.821 -4.524 -29.809 1.00 92.69 184 LYS A O 1
ATOM 1456 N N . LEU A 1 185 ? 15.257 -4.819 -28.230 1.00 90.56 185 LEU A N 1
ATOM 1457 C CA . LEU A 1 185 ? 14.997 -3.394 -28.067 1.00 90.56 185 LEU A CA 1
ATOM 1458 C C . LEU A 1 185 ? 16.220 -2.680 -27.493 1.00 90.56 185 LEU A C 1
ATOM 1460 O O . LEU A 1 185 ? 16.835 -3.124 -26.525 1.00 90.56 185 LEU A O 1
ATOM 1464 N N . SER A 1 186 ? 16.529 -1.514 -28.061 1.00 94.69 186 SER A N 1
ATOM 1465 C CA . SER A 1 186 ? 17.492 -0.607 -27.442 1.00 94.69 186 SER A CA 1
ATOM 1466 C C . SER A 1 186 ? 16.975 -0.141 -26.070 1.00 94.69 186 SER A C 1
ATOM 1468 O O . SER A 1 186 ? 15.754 -0.064 -25.876 1.00 94.69 186 SER A O 1
ATOM 1470 N N . PRO A 1 187 ? 17.860 0.250 -25.133 1.00 94.62 187 PRO A N 1
ATOM 1471 C CA . PRO A 1 187 ? 17.439 0.767 -23.832 1.00 94.62 187 PRO A CA 1
ATOM 1472 C C . PRO A 1 187 ? 16.433 1.919 -23.938 1.00 94.62 187 PRO A C 1
ATOM 1474 O O . PRO A 1 187 ? 15.445 1.948 -23.209 1.00 94.62 187 PRO A O 1
ATOM 1477 N N . LEU A 1 188 ? 16.638 2.841 -24.886 1.00 95.69 188 LEU A N 1
ATOM 1478 C CA . LEU A 1 188 ? 15.730 3.965 -25.104 1.00 95.69 188 LEU A CA 1
ATOM 1479 C C . LEU A 1 188 ? 14.348 3.490 -25.570 1.00 95.69 188 LEU A C 1
ATOM 1481 O O . LEU A 1 188 ? 13.337 3.884 -24.995 1.00 95.69 188 LEU A O 1
ATOM 1485 N N . SER A 1 189 ? 14.301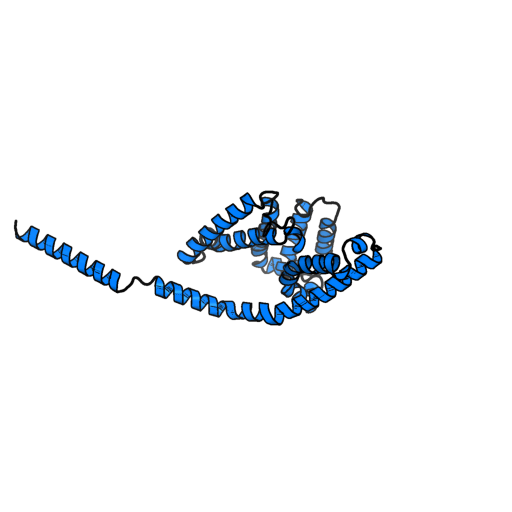 2.606 -26.571 1.00 93.75 189 SER A N 1
ATOM 1486 C CA . SER A 1 189 ? 13.043 2.052 -27.088 1.00 93.75 189 SER A CA 1
ATOM 1487 C C . SER A 1 189 ? 12.268 1.306 -26.003 1.00 93.75 189 SER A C 1
ATOM 1489 O O . SER A 1 189 ? 11.056 1.472 -25.885 1.00 93.75 189 SER A O 1
ATOM 1491 N N . TYR A 1 190 ? 12.969 0.531 -25.175 1.00 93.50 190 TYR A N 1
ATOM 1492 C CA . TYR A 1 190 ? 12.378 -0.177 -24.046 1.00 93.50 190 TYR A CA 1
ATOM 1493 C C . TYR A 1 190 ? 11.745 0.788 -23.030 1.00 93.50 190 TYR A C 1
ATOM 1495 O O . TYR A 1 190 ? 10.587 0.615 -22.646 1.00 93.50 190 TYR A O 1
ATOM 1503 N N . TRP A 1 191 ? 12.449 1.861 -22.655 1.00 95.44 191 TRP A N 1
ATOM 1504 C CA . TRP A 1 191 ? 11.910 2.882 -21.751 1.00 95.44 191 TRP A CA 1
ATOM 1505 C C . TRP A 1 191 ? 10.736 3.664 -22.347 1.00 95.44 191 TRP A C 1
ATOM 1507 O O . TRP A 1 191 ? 9.800 3.999 -21.616 1.00 95.44 191 TRP A O 1
ATOM 1517 N N . CYS A 1 192 ? 10.727 3.910 -23.659 1.00 95.38 192 CYS A N 1
ATOM 1518 C CA . CYS A 1 192 ? 9.571 4.492 -24.343 1.00 95.38 192 CYS A CA 1
ATOM 1519 C C . CYS A 1 192 ? 8.342 3.577 -24.250 1.00 95.38 192 CYS A C 1
ATOM 1521 O O . CYS A 1 192 ? 7.255 4.050 -23.921 1.00 95.38 192 CYS A O 1
ATOM 1523 N N . VAL A 1 193 ? 8.515 2.269 -24.473 1.00 95.06 193 VAL A N 1
ATOM 1524 C CA . VAL A 1 193 ? 7.434 1.277 -24.339 1.00 95.06 193 VAL A CA 1
ATOM 1525 C C . VAL A 1 193 ? 6.906 1.232 -22.908 1.00 95.06 193 VAL A C 1
ATOM 1527 O O . VAL A 1 193 ? 5.692 1.292 -22.712 1.00 95.06 193 VAL A O 1
ATOM 1530 N N . ILE A 1 194 ? 7.789 1.176 -21.903 1.00 94.81 194 ILE A N 1
ATOM 1531 C CA . ILE A 1 194 ? 7.386 1.206 -20.489 1.00 94.81 194 ILE A CA 1
ATOM 1532 C C . ILE A 1 194 ? 6.602 2.478 -20.180 1.00 94.81 194 ILE A C 1
ATOM 1534 O O . ILE A 1 194 ? 5.539 2.405 -19.572 1.00 94.81 194 ILE A O 1
ATOM 1538 N N . SER A 1 195 ? 7.095 3.636 -20.616 1.00 96.19 195 SER A N 1
ATOM 1539 C CA . SER A 1 195 ? 6.430 4.920 -20.368 1.00 96.19 195 SER A CA 1
ATOM 1540 C C . SER A 1 195 ? 5.039 4.962 -21.005 1.00 96.19 195 SER A C 1
ATOM 1542 O O . SER A 1 195 ? 4.080 5.397 -20.367 1.00 96.19 195 SER A O 1
ATOM 1544 N N . GLY A 1 196 ? 4.904 4.431 -22.226 1.00 96.75 196 GLY A N 1
ATOM 1545 C CA . GLY A 1 196 ? 3.613 4.247 -22.888 1.00 96.75 196 GLY A CA 1
ATOM 1546 C C . GLY A 1 196 ? 2.684 3.313 -22.109 1.00 96.75 196 GLY A C 1
ATOM 1547 O O . GLY A 1 196 ? 1.528 3.661 -21.867 1.00 96.75 196 GLY A O 1
ATOM 1548 N N . CYS A 1 197 ? 3.193 2.172 -21.634 1.00 96.25 197 CYS A N 1
ATOM 1549 C CA . CYS A 1 197 ? 2.432 1.251 -20.788 1.00 96.25 197 CYS A CA 1
ATOM 1550 C C . CYS A 1 197 ? 1.976 1.924 -19.490 1.00 96.25 197 CYS A C 1
ATOM 1552 O O . CYS A 1 197 ? 0.827 1.759 -19.105 1.00 96.25 197 CYS A O 1
ATOM 1554 N N . CYS A 1 198 ? 2.826 2.718 -18.834 1.00 95.69 198 CYS A N 1
ATOM 1555 C CA . CYS A 1 198 ? 2.458 3.470 -17.635 1.00 95.69 198 CYS A CA 1
ATOM 1556 C C . CYS A 1 198 ? 1.313 4.454 -17.907 1.00 95.69 198 CYS A C 1
ATOM 1558 O O . CYS A 1 198 ? 0.365 4.510 -17.127 1.00 95.69 198 CYS A O 1
ATOM 1560 N N . ALA A 1 199 ? 1.361 5.193 -19.020 1.00 96.06 199 ALA A N 1
ATOM 1561 C CA . ALA A 1 199 ? 0.290 6.116 -19.393 1.00 96.06 199 ALA A CA 1
ATOM 1562 C C . ALA A 1 199 ? -1.038 5.379 -19.633 1.00 96.06 199 ALA A C 1
ATOM 1564 O O . ALA A 1 199 ? -2.067 5.752 -19.069 1.00 96.06 199 ALA A O 1
ATOM 1565 N N . VAL A 1 200 ? -1.006 4.288 -20.406 1.00 96.62 200 VAL A N 1
ATOM 1566 C CA . VAL A 1 200 ? -2.179 3.435 -20.656 1.00 96.62 200 VAL A CA 1
ATOM 1567 C C . VAL A 1 200 ? -2.710 2.835 -19.352 1.00 96.62 200 VAL A C 1
ATOM 1569 O O . VAL A 1 200 ? -3.915 2.859 -19.106 1.00 96.62 200 VAL A O 1
ATOM 1572 N N . LEU A 1 201 ? -1.821 2.357 -18.479 1.00 96.75 201 LEU A N 1
ATOM 1573 C CA . LEU A 1 201 ? -2.184 1.778 -17.190 1.00 96.75 201 LEU A CA 1
ATOM 1574 C C . LEU A 1 201 ? -2.894 2.794 -16.298 1.00 96.75 201 LEU A C 1
ATOM 1576 O O . LEU A 1 201 ? -3.914 2.461 -15.700 1.00 96.75 201 LEU A O 1
ATOM 1580 N N . ILE A 1 202 ? -2.396 4.031 -16.216 1.00 96.31 202 ILE A N 1
ATOM 1581 C CA . ILE A 1 202 ? -3.034 5.097 -15.430 1.00 96.31 202 ILE A CA 1
ATOM 1582 C C . ILE A 1 202 ? -4.447 5.375 -15.959 1.00 96.31 202 ILE A C 1
ATOM 1584 O O . ILE A 1 202 ? -5.377 5.508 -15.165 1.00 96.31 202 ILE A O 1
ATOM 1588 N N . LEU A 1 203 ? -4.641 5.408 -17.281 1.00 96.38 203 LEU A N 1
ATOM 1589 C CA . LEU A 1 203 ? -5.964 5.615 -17.879 1.00 96.38 203 LEU A CA 1
ATOM 1590 C C . LEU A 1 203 ? -6.932 4.474 -17.546 1.00 96.38 203 LEU A C 1
ATOM 1592 O O . LEU A 1 203 ? -8.041 4.737 -17.079 1.00 96.38 203 LEU A O 1
ATOM 1596 N N . ILE A 1 204 ? -6.506 3.221 -17.734 1.00 96.38 204 ILE A N 1
ATOM 1597 C CA . ILE A 1 204 ? -7.323 2.038 -17.422 1.00 96.38 204 ILE A CA 1
ATOM 1598 C C . ILE A 1 204 ? -7.676 2.021 -15.933 1.00 96.38 204 ILE A C 1
ATOM 1600 O O . ILE A 1 204 ? -8.843 1.879 -15.582 1.00 96.38 204 ILE A O 1
ATOM 1604 N N . THR A 1 205 ? -6.693 2.219 -15.055 1.00 96.56 205 THR A N 1
ATOM 1605 C CA . THR A 1 205 ? -6.897 2.160 -13.599 1.00 96.56 205 THR A CA 1
ATOM 1606 C C . THR A 1 205 ? -7.764 3.306 -13.083 1.00 96.56 205 THR A C 1
ATOM 1608 O O . THR A 1 205 ? -8.582 3.104 -12.189 1.00 96.56 205 THR A O 1
ATOM 1611 N N . CYS A 1 206 ? -7.687 4.493 -13.692 1.00 96.06 206 CYS A N 1
ATOM 1612 C CA . CYS A 1 206 ? -8.637 5.567 -13.409 1.00 96.06 206 CYS A CA 1
ATOM 1613 C C . CYS A 1 206 ? -10.065 5.171 -13.805 1.00 96.06 206 CYS A C 1
ATOM 1615 O O . CYS A 1 206 ? -10.993 5.368 -13.022 1.00 96.06 206 CYS A O 1
ATOM 1617 N N . GLN A 1 207 ? -10.262 4.598 -14.996 1.00 95.50 207 GLN A N 1
ATOM 1618 C CA . GLN A 1 207 ? -11.590 4.165 -15.437 1.00 95.50 207 GLN A CA 1
ATOM 1619 C C . GLN A 1 207 ? -12.158 3.070 -14.526 1.00 95.50 207 GLN A C 1
ATOM 1621 O O . GLN A 1 207 ? -13.287 3.204 -14.053 1.00 95.50 207 GLN A O 1
ATOM 1626 N N . THR A 1 208 ? -11.385 2.026 -14.211 1.00 95.12 208 THR A N 1
ATOM 1627 C CA . THR A 1 208 ? -11.846 0.959 -13.308 1.00 95.12 208 THR A CA 1
ATOM 1628 C C . THR A 1 208 ? -12.167 1.503 -11.921 1.00 95.12 208 THR A C 1
ATOM 1630 O O . THR A 1 208 ? -13.199 1.150 -11.352 1.00 95.12 208 THR A O 1
ATOM 1633 N N . TYR A 1 209 ? -11.359 2.432 -11.405 1.00 94.12 209 TYR A N 1
ATOM 1634 C CA . TYR A 1 209 ? -11.620 3.057 -10.116 1.00 94.12 209 TYR A CA 1
ATOM 1635 C C . TYR A 1 209 ? -12.946 3.828 -10.100 1.00 94.12 209 TYR A C 1
ATOM 1637 O O . TYR A 1 209 ? -13.777 3.619 -9.216 1.00 94.12 209 TYR A O 1
ATOM 1645 N N . TYR A 1 210 ? -13.186 4.701 -11.084 1.00 93.81 210 TYR A N 1
ATOM 1646 C CA . TYR A 1 210 ? -14.396 5.528 -11.106 1.00 93.81 210 TYR A CA 1
ATOM 1647 C C . TYR A 1 210 ? -15.669 4.742 -11.435 1.00 93.81 210 TYR A C 1
ATOM 1649 O O . TYR A 1 210 ? -16.719 5.050 -10.866 1.00 93.81 210 TYR A O 1
ATOM 1657 N N . PHE A 1 211 ? -15.592 3.747 -12.323 1.00 94.94 211 PHE A N 1
ATOM 1658 C CA . PHE A 1 211 ? -16.771 3.018 -12.801 1.00 94.94 211 PHE A CA 1
ATOM 1659 C C . PHE A 1 211 ? -17.075 1.733 -12.026 1.00 94.94 211 PHE A C 1
ATOM 1661 O O . PHE A 1 211 ? -18.229 1.312 -12.008 1.00 94.94 211 PHE A O 1
ATOM 1668 N N . ILE A 1 212 ? -16.083 1.115 -11.378 1.00 93.69 212 ILE A N 1
ATOM 1669 C CA . ILE A 1 212 ? -16.241 -0.185 -10.709 1.00 93.69 212 ILE A CA 1
ATOM 1670 C C . ILE A 1 212 ? -15.939 -0.058 -9.217 1.00 93.69 212 ILE A C 1
ATOM 1672 O O . ILE A 1 212 ? -16.825 -0.270 -8.389 1.00 93.69 212 ILE A O 1
ATOM 1676 N N . GLU A 1 213 ? -14.715 0.323 -8.853 1.00 92.00 213 GLU A N 1
ATOM 1677 C CA . GLU A 1 213 ? -14.260 0.233 -7.459 1.00 92.00 213 GLU A CA 1
ATOM 1678 C C . GLU A 1 213 ? -14.980 1.232 -6.553 1.00 92.00 213 GLU A C 1
ATOM 1680 O O . GLU A 1 213 ? -15.540 0.852 -5.526 1.00 92.00 213 GLU A O 1
ATOM 1685 N N . ARG A 1 214 ? -15.041 2.509 -6.941 1.00 92.56 214 ARG A N 1
ATOM 1686 C CA . ARG A 1 214 ? -15.665 3.563 -6.134 1.00 92.56 214 ARG A CA 1
ATOM 1687 C C . ARG A 1 214 ? -17.167 3.319 -5.898 1.00 92.56 214 ARG A C 1
ATOM 1689 O O . ARG A 1 214 ? -17.596 3.449 -4.749 1.00 92.56 214 ARG A O 1
ATOM 1696 N N . PRO A 1 215 ? -17.985 2.941 -6.903 1.00 93.38 215 PRO A N 1
ATOM 1697 C CA . PRO A 1 215 ? -19.380 2.563 -6.670 1.00 93.38 215 PRO A CA 1
ATOM 1698 C C . PRO A 1 215 ? -19.545 1.369 -5.724 1.00 93.38 215 PRO A C 1
ATOM 1700 O O . PRO A 1 215 ? -20.456 1.383 -4.896 1.00 93.38 215 PRO A O 1
ATOM 1703 N N . LEU A 1 216 ? -18.681 0.353 -5.827 1.00 92.31 216 LEU A N 1
ATOM 1704 C CA . LEU A 1 216 ? -18.732 -0.825 -4.958 1.00 92.31 216 LEU A CA 1
ATOM 1705 C C . LEU A 1 216 ? -18.342 -0.481 -3.518 1.00 92.31 216 LEU A C 1
ATOM 1707 O O . LEU A 1 216 ? -19.074 -0.836 -2.595 1.00 92.31 216 LEU A O 1
ATOM 1711 N N . LEU A 1 217 ? -17.266 0.288 -3.327 1.00 90.44 217 LEU A N 1
ATOM 1712 C CA . LEU A 1 217 ? -16.823 0.752 -2.011 1.00 90.44 217 LEU A CA 1
ATOM 1713 C C . LEU A 1 217 ? -17.922 1.545 -1.297 1.00 90.44 217 LEU A C 1
ATOM 1715 O O . LEU A 1 217 ? -18.216 1.269 -0.135 1.00 90.44 217 LEU A O 1
ATOM 1719 N N . ASN A 1 218 ? -18.608 2.442 -2.012 1.00 93.00 218 ASN A N 1
ATOM 1720 C CA . ASN A 1 218 ? -19.717 3.228 -1.461 1.00 93.00 218 ASN A CA 1
ATOM 1721 C C . ASN A 1 218 ? -20.938 2.379 -1.056 1.00 93.00 218 ASN A C 1
ATOM 1723 O O . ASN A 1 218 ? -21.775 2.840 -0.283 1.00 93.00 218 ASN A O 1
ATOM 1727 N N . ARG A 1 219 ? -21.080 1.152 -1.577 1.00 93.50 219 ARG A N 1
ATOM 1728 C CA . ARG A 1 219 ? -22.182 0.237 -1.229 1.00 93.50 219 ARG A CA 1
ATOM 1729 C C . ARG A 1 219 ? -21.845 -0.715 -0.079 1.00 93.50 219 ARG A C 1
ATOM 1731 O O . ARG A 1 219 ? -22.746 -1.411 0.392 1.00 93.50 219 ARG A O 1
ATOM 1738 N N . THR A 1 220 ? -20.600 -0.733 0.398 1.00 90.19 220 THR A N 1
ATOM 1739 C CA . THR A 1 220 ? -20.124 -1.680 1.422 1.00 90.19 220 THR A CA 1
ATOM 1740 C C . THR A 1 220 ? -20.961 -1.634 2.700 1.00 90.19 220 THR A C 1
ATOM 1742 O O . THR A 1 220 ? -21.330 -2.685 3.222 1.00 90.19 220 THR A O 1
ATOM 1745 N N . ASP A 1 221 ? -21.344 -0.446 3.174 1.00 89.06 221 ASP A N 1
ATOM 1746 C CA . ASP A 1 221 ? -22.140 -0.295 4.402 1.00 89.06 221 ASP A CA 1
ATOM 1747 C C . ASP A 1 221 ? -23.541 -0.903 4.270 1.00 89.06 221 ASP A C 1
ATOM 1749 O O . ASP A 1 221 ? -24.043 -1.560 5.188 1.00 89.06 221 ASP A O 1
ATOM 1753 N N . ILE A 1 222 ? -24.161 -0.729 3.099 1.00 91.94 222 ILE A N 1
ATOM 1754 C CA . ILE A 1 222 ? -25.488 -1.270 2.792 1.00 91.94 222 ILE A CA 1
ATOM 1755 C C . ILE A 1 222 ? -25.424 -2.798 2.788 1.00 91.94 222 ILE A C 1
ATOM 1757 O O . ILE A 1 222 ? -26.224 -3.449 3.459 1.00 91.94 222 ILE A O 1
ATOM 1761 N N . VAL A 1 223 ? -24.444 -3.366 2.081 1.00 89.75 223 VAL A N 1
ATOM 1762 C CA . VAL A 1 223 ? -24.249 -4.821 2.000 1.00 89.75 223 VAL A CA 1
ATOM 1763 C C . VAL A 1 223 ? -23.923 -5.399 3.377 1.00 89.75 223 VAL A C 1
ATOM 1765 O O . VAL A 1 223 ? -24.503 -6.404 3.778 1.00 89.75 223 VAL A O 1
ATOM 1768 N N . THR A 1 224 ? -23.062 -4.734 4.150 1.00 87.06 224 THR A N 1
ATOM 1769 C CA . THR A 1 224 ? -22.697 -5.165 5.508 1.00 87.06 224 THR A CA 1
ATOM 1770 C C . THR A 1 224 ? -23.919 -5.214 6.419 1.00 87.06 224 THR A C 1
ATOM 1772 O O . THR A 1 224 ? -24.116 -6.190 7.147 1.00 87.06 224 THR A O 1
ATOM 1775 N N . LYS A 1 225 ? -24.785 -4.194 6.352 1.00 88.69 225 LYS A N 1
ATOM 1776 C CA . LYS A 1 225 ? -26.050 -4.183 7.091 1.00 88.69 225 LYS A CA 1
ATOM 1777 C C . LYS A 1 225 ? -26.958 -5.337 6.657 1.00 88.69 225 LYS A C 1
ATOM 1779 O O . LYS A 1 225 ? -27.436 -6.067 7.517 1.00 88.69 225 LYS A O 1
ATOM 1784 N N . GLN A 1 226 ? -27.135 -5.548 5.352 1.00 90.69 226 GLN A N 1
ATOM 1785 C CA . GLN A 1 226 ? -27.963 -6.636 4.817 1.00 90.69 226 GLN 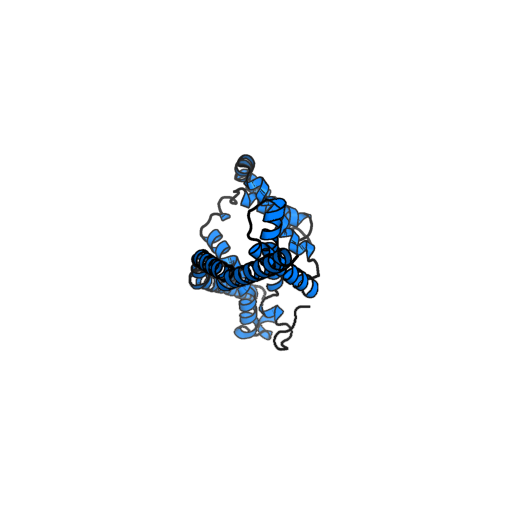A CA 1
ATOM 1786 C C . GLN A 1 226 ? -27.477 -8.021 5.264 1.00 90.69 226 GLN A C 1
ATOM 1788 O O . GLN A 1 226 ? -28.282 -8.847 5.690 1.00 90.69 226 GLN A O 1
ATOM 1793 N N . VAL A 1 227 ? -26.166 -8.269 5.218 1.00 86.62 227 VAL A N 1
ATOM 1794 C CA . VAL A 1 227 ? -25.567 -9.532 5.672 1.00 86.62 227 VAL A CA 1
ATOM 1795 C C . VAL A 1 227 ? -25.766 -9.718 7.175 1.00 86.62 227 VAL A C 1
ATOM 1797 O O . VAL A 1 227 ? -26.151 -10.802 7.613 1.00 86.62 227 VAL A O 1
ATOM 1800 N N . ARG A 1 228 ? -25.559 -8.667 7.978 1.00 83.94 228 ARG A N 1
ATOM 1801 C CA . ARG A 1 228 ? -25.785 -8.722 9.427 1.00 83.94 228 ARG A CA 1
ATOM 1802 C C . ARG A 1 228 ? -27.242 -9.036 9.759 1.00 83.94 228 ARG A C 1
ATOM 1804 O O . ARG A 1 228 ? -27.490 -9.902 10.593 1.00 83.94 228 ARG A O 1
ATOM 1811 N N . ASP A 1 229 ? -28.183 -8.371 9.097 1.00 86.88 229 ASP A N 1
ATOM 1812 C CA . ASP A 1 229 ? -29.617 -8.571 9.314 1.00 86.88 229 ASP A CA 1
ATOM 1813 C C . ASP A 1 229 ? -30.041 -9.992 8.888 1.00 86.88 229 ASP A C 1
ATOM 1815 O O . ASP A 1 229 ? -30.804 -10.659 9.590 1.00 86.88 229 ASP A O 1
ATOM 1819 N N . PHE A 1 230 ? -29.476 -10.507 7.789 1.00 86.94 230 PHE A N 1
ATOM 1820 C CA . PHE A 1 230 ? -29.680 -11.885 7.333 1.00 86.94 230 PHE A CA 1
ATOM 1821 C C . PHE A 1 230 ? -29.165 -12.924 8.340 1.00 86.94 230 PHE A C 1
ATOM 1823 O O . PHE A 1 230 ? -29.882 -13.872 8.665 1.00 86.94 230 PHE A O 1
ATOM 1830 N N . ILE A 1 231 ? -27.949 -12.742 8.863 1.00 83.31 231 ILE A N 1
ATOM 1831 C CA . ILE A 1 231 ? -27.364 -13.635 9.874 1.00 83.31 231 ILE A CA 1
ATOM 1832 C C . ILE A 1 231 ? -28.180 -13.577 11.170 1.00 83.31 231 ILE A C 1
ATOM 1834 O O . ILE A 1 231 ? -28.533 -14.624 11.711 1.00 83.31 231 ILE A O 1
ATOM 1838 N N . ALA A 1 232 ? -28.537 -12.377 11.637 1.00 82.12 232 ALA A N 1
ATOM 1839 C CA . ALA A 1 232 ? -29.322 -12.192 12.855 1.00 82.12 232 ALA A CA 1
ATOM 1840 C C . ALA A 1 232 ? -30.685 -12.893 12.769 1.00 82.12 232 ALA A C 1
ATOM 1842 O O . ALA A 1 232 ? -31.073 -13.592 13.701 1.00 82.12 232 ALA A O 1
ATOM 1843 N N . LYS A 1 233 ? -31.379 -12.785 11.627 1.00 84.38 233 LYS A N 1
ATOM 1844 C CA . LYS A 1 233 ? -32.652 -13.481 11.387 1.00 84.38 233 LYS A CA 1
ATOM 1845 C C . LYS A 1 233 ? -32.514 -15.006 11.445 1.00 84.38 233 LYS A C 1
ATOM 1847 O O . LYS A 1 233 ? -33.436 -15.682 11.884 1.00 84.38 233 LYS A O 1
ATOM 1852 N N . ARG A 1 234 ? -31.380 -15.555 11.000 1.00 76.94 234 ARG A N 1
ATOM 1853 C CA . ARG A 1 234 ? -31.131 -17.006 10.933 1.00 76.94 234 ARG A CA 1
ATOM 1854 C C . ARG A 1 234 ? -30.605 -17.596 12.245 1.00 76.94 234 ARG A C 1
ATOM 1856 O O . ARG A 1 234 ? -30.761 -18.789 12.468 1.00 76.94 234 ARG A O 1
ATOM 1863 N N . MET A 1 235 ? -29.991 -16.766 13.089 1.00 67.12 235 MET A N 1
ATOM 1864 C CA . MET A 1 235 ? -29.525 -17.129 14.433 1.00 67.12 235 MET A CA 1
ATOM 1865 C C . MET A 1 235 ? -30.591 -16.957 15.519 1.00 67.12 235 MET A C 1
ATOM 1867 O O . MET A 1 235 ? -30.375 -17.412 16.640 1.00 67.12 235 MET A O 1
ATOM 1871 N N . GLN A 1 236 ? -31.734 -16.327 15.221 1.00 61.84 236 GLN A N 1
ATOM 1872 C CA . GLN A 1 236 ? -32.882 -16.387 16.124 1.00 61.84 236 GLN A CA 1
ATOM 1873 C C . GLN A 1 236 ? -33.313 -17.856 16.254 1.00 61.84 236 GLN A C 1
ATOM 1875 O O . GLN A 1 236 ? -33.592 -18.485 15.228 1.00 61.84 236 GLN A O 1
ATOM 1880 N N . PRO A 1 237 ? -33.346 -18.428 17.475 1.00 55.56 237 PRO A N 1
ATOM 1881 C CA . PRO A 1 237 ? -33.813 -19.790 17.660 1.00 55.56 237 PRO A CA 1
ATOM 1882 C C . PRO A 1 237 ? -35.212 -19.888 17.065 1.00 55.56 237 PRO A C 1
ATOM 1884 O O . PRO A 1 237 ? -36.073 -19.051 17.353 1.00 55.56 237 PRO A O 1
ATOM 1887 N N . SER A 1 238 ? -35.414 -20.862 16.174 1.00 56.88 238 SER A N 1
ATOM 1888 C CA . SER A 1 238 ? -36.722 -21.062 15.560 1.00 56.88 238 SER A CA 1
ATOM 1889 C C . SER A 1 238 ? -37.763 -21.154 16.675 1.00 56.88 238 SER A C 1
ATOM 1891 O O . SER A 1 238 ? -37.578 -21.890 17.644 1.00 56.88 238 SER A O 1
ATOM 1893 N N . ALA A 1 239 ? -38.857 -20.404 16.557 1.00 54.56 239 ALA A N 1
ATOM 1894 C CA . ALA A 1 239 ? -39.945 -20.462 17.531 1.00 54.56 239 ALA A CA 1
ATOM 1895 C C . ALA A 1 239 ? -40.512 -21.892 17.696 1.00 54.56 239 ALA A C 1
ATOM 1897 O O . ALA A 1 239 ? -41.164 -22.173 18.700 1.00 54.56 239 ALA A O 1
ATOM 1898 N N . LEU A 1 240 ? -40.240 -22.794 16.739 1.00 54.00 240 LEU A N 1
ATOM 1899 C CA . LEU A 1 240 ? -40.494 -24.230 16.858 1.00 54.00 240 LEU A CA 1
ATOM 1900 C C . LEU A 1 240 ? -39.581 -24.913 17.885 1.00 54.00 240 LEU A C 1
ATOM 1902 O O . LEU A 1 240 ? -40.105 -25.589 18.758 1.00 54.00 240 LEU A O 1
ATOM 1906 N N . ALA A 1 241 ? -38.264 -24.689 17.857 1.00 56.78 241 ALA A N 1
ATOM 1907 C CA . ALA A 1 241 ? -37.332 -25.323 18.798 1.00 56.78 241 ALA A CA 1
ATOM 1908 C C . ALA A 1 241 ? -37.605 -24.916 20.257 1.00 56.78 241 ALA A C 1
ATOM 1910 O O . ALA A 1 241 ? -37.521 -25.740 21.165 1.00 56.78 241 ALA A O 1
ATOM 1911 N N . THR A 1 242 ? -37.997 -23.660 20.493 1.00 58.41 242 THR A N 1
ATOM 1912 C CA . THR A 1 242 ? -38.370 -23.181 21.834 1.00 58.41 242 THR A CA 1
ATOM 1913 C C . THR A 1 242 ? -39.704 -23.768 22.303 1.00 58.41 242 THR A C 1
ATOM 1915 O O . THR A 1 242 ? -39.861 -24.057 23.487 1.00 58.41 242 THR A O 1
ATOM 1918 N N . LYS A 1 243 ? -40.663 -23.976 21.388 1.00 58.25 243 LYS A N 1
ATOM 1919 C CA . LYS A 1 243 ? -41.937 -24.644 21.695 1.00 58.25 243 LYS A CA 1
ATOM 1920 C C . LYS A 1 243 ? -41.753 -26.136 21.952 1.00 58.25 243 LYS A C 1
ATOM 1922 O O . LYS A 1 243 ? -42.307 -26.632 22.922 1.00 58.25 243 LYS A O 1
ATOM 1927 N N . GLU A 1 244 ? -40.970 -26.836 21.139 1.00 59.38 244 GLU A N 1
ATOM 1928 C CA . GLU A 1 244 ? -40.678 -28.261 21.326 1.00 59.38 244 GLU A CA 1
ATOM 1929 C C . GLU A 1 244 ? -39.916 -28.503 22.631 1.00 59.38 244 GLU A C 1
ATOM 1931 O O . GLU A 1 244 ? -40.305 -29.371 23.406 1.00 59.38 244 GLU A O 1
ATOM 1936 N N . ALA A 1 245 ? -38.915 -27.675 22.950 1.00 60.22 245 ALA A N 1
ATOM 1937 C CA . ALA A 1 245 ? -38.215 -27.751 24.232 1.00 60.22 245 ALA A CA 1
ATOM 1938 C C . ALA A 1 245 ? -39.147 -27.487 25.431 1.00 60.22 245 ALA A C 1
ATOM 1940 O O . ALA A 1 245 ? -39.048 -28.177 26.443 1.00 60.22 245 ALA A O 1
ATOM 1941 N N . ALA A 1 246 ? -40.082 -26.536 25.317 1.00 63.03 246 ALA A N 1
ATOM 1942 C CA . ALA A 1 246 ? -41.070 -26.260 26.363 1.00 63.03 246 ALA A CA 1
ATOM 1943 C C . ALA A 1 246 ? -42.109 -27.388 26.516 1.00 63.03 246 ALA A C 1
ATOM 1945 O O . ALA A 1 246 ? -42.491 -27.722 27.635 1.00 63.03 246 ALA A O 1
ATOM 1946 N N . VAL A 1 247 ? -42.542 -28.005 25.412 1.00 70.56 247 VAL A N 1
ATOM 1947 C CA . VAL A 1 247 ? -43.459 -29.157 25.422 1.00 70.56 247 VAL A CA 1
ATOM 1948 C C . VAL A 1 247 ? -42.780 -30.380 26.039 1.00 70.56 247 VAL A C 1
ATOM 1950 O O . VAL A 1 247 ? -43.374 -31.038 26.890 1.00 70.56 247 VAL A O 1
ATOM 1953 N N . ILE A 1 248 ? -41.521 -30.648 25.681 1.00 70.62 248 ILE A N 1
ATOM 1954 C CA . ILE A 1 248 ? -40.742 -31.750 26.255 1.00 70.62 248 ILE A CA 1
ATOM 1955 C C . ILE A 1 248 ? -40.516 -31.511 27.754 1.00 70.62 248 ILE A C 1
ATOM 1957 O O . ILE A 1 248 ? -40.792 -32.405 28.551 1.00 70.62 248 ILE A O 1
ATOM 1961 N N . ALA A 1 249 ? -40.116 -30.303 28.162 1.00 68.06 249 ALA A N 1
ATOM 1962 C CA . ALA A 1 249 ? -39.930 -29.963 29.574 1.00 68.06 249 ALA A CA 1
ATOM 1963 C C . ALA A 1 249 ? -41.222 -30.123 30.398 1.00 68.06 249 ALA A C 1
ATOM 1965 O O . ALA A 1 249 ? -41.187 -30.714 31.476 1.00 68.06 249 ALA A O 1
ATOM 1966 N N . ASN A 1 250 ? -42.371 -29.680 29.873 1.00 69.56 250 ASN A N 1
ATOM 1967 C CA . ASN A 1 250 ? -43.660 -29.879 30.540 1.00 69.56 250 ASN A CA 1
ATOM 1968 C C . ASN A 1 250 ? -44.077 -31.357 30.595 1.00 69.56 250 ASN A C 1
ATOM 1970 O O . ASN A 1 250 ? -44.632 -31.785 31.603 1.00 69.56 250 ASN A O 1
ATOM 1974 N N . SER A 1 251 ? -43.794 -32.154 29.558 1.00 67.75 251 SER A N 1
ATOM 1975 C CA . SER A 1 251 ? -44.101 -33.594 29.564 1.00 67.75 251 SER A CA 1
ATOM 1976 C C . SER A 1 251 ? -43.279 -34.369 30.600 1.00 67.75 251 SER A C 1
ATOM 1978 O O . SER A 1 251 ? -43.801 -35.266 31.257 1.00 67.75 251 SER A O 1
ATOM 1980 N N . VAL A 1 252 ? -42.015 -33.981 30.802 1.00 68.75 252 VAL A N 1
ATOM 1981 C CA . VAL A 1 252 ? -41.127 -34.590 31.799 1.00 68.75 252 VAL A CA 1
ATOM 1982 C C . VAL A 1 252 ? -41.580 -34.224 33.212 1.00 68.75 252 VAL A C 1
ATOM 1984 O O . VAL A 1 252 ? -41.667 -35.112 34.053 1.00 68.75 252 VAL A O 1
ATOM 1987 N N . LEU A 1 253 ? -41.944 -32.958 33.452 1.00 64.31 253 LEU A N 1
ATOM 1988 C CA . LEU A 1 253 ? -42.450 -32.499 34.751 1.00 64.31 253 LEU A CA 1
ATOM 1989 C C . LEU A 1 253 ? -43.757 -33.196 35.158 1.00 64.31 253 LEU A C 1
ATOM 1991 O O . LEU A 1 253 ? -43.892 -33.604 36.313 1.00 64.31 253 LEU A O 1
ATOM 1995 N N . HIS A 1 254 ? -44.690 -33.383 34.216 1.00 60.50 254 HIS A N 1
ATOM 1996 C CA . HIS A 1 254 ? -45.928 -34.126 34.467 1.00 60.50 254 HIS A CA 1
ATOM 1997 C C . HIS A 1 254 ? -45.667 -35.605 34.783 1.00 60.50 254 HIS A C 1
ATOM 1999 O O . HIS A 1 254 ? -46.244 -36.124 35.736 1.00 60.50 254 HIS A O 1
ATOM 2005 N N . HIS A 1 255 ? -44.746 -36.261 34.069 1.00 61.59 255 HIS A N 1
ATOM 2006 C CA . HIS A 1 255 ? -44.377 -37.648 34.366 1.00 61.59 255 HIS A CA 1
ATOM 2007 C C . HIS A 1 255 ? -43.690 -37.819 35.731 1.00 61.59 255 HIS A C 1
ATOM 2009 O O . HIS A 1 255 ? -43.950 -38.804 36.419 1.00 61.59 255 HIS A O 1
ATOM 2015 N N . THR A 1 256 ? -42.842 -36.876 36.155 1.00 61.03 256 THR A N 1
ATOM 2016 C CA . THR A 1 256 ? -42.219 -36.921 37.491 1.00 61.03 256 THR A CA 1
ATOM 2017 C C . THR A 1 256 ? -43.217 -36.666 38.620 1.00 61.03 256 THR A C 1
ATOM 2019 O O . THR A 1 256 ? -43.137 -37.325 39.653 1.00 61.03 256 THR A O 1
ATOM 2022 N N . ALA A 1 257 ? -44.194 -35.776 38.415 1.00 60.09 257 ALA A N 1
ATOM 2023 C CA . ALA A 1 257 ? -45.227 -35.492 39.411 1.00 60.09 257 ALA A CA 1
ATOM 2024 C C . ALA A 1 257 ? -46.190 -36.678 39.617 1.00 60.09 257 ALA A C 1
ATOM 2026 O O . ALA A 1 257 ? -46.587 -36.961 40.746 1.00 60.09 257 ALA A O 1
ATOM 2027 N N . GLU A 1 258 ? -46.530 -37.413 38.552 1.00 60.09 258 GLU A N 1
ATOM 2028 C CA . GLU A 1 258 ? -47.343 -38.634 38.658 1.00 60.09 258 GLU A CA 1
ATOM 2029 C C . GLU A 1 258 ? -46.601 -39.784 39.359 1.00 60.09 258 GLU A C 1
ATOM 2031 O O . GLU A 1 258 ? -47.218 -40.561 40.085 1.00 60.09 258 GLU A O 1
ATOM 2036 N N . GLN A 1 259 ? -45.276 -39.883 39.197 1.00 58.38 259 GLN A N 1
ATOM 2037 C CA . GLN A 1 259 ? -44.467 -40.895 39.887 1.00 58.38 259 GLN A CA 1
ATOM 2038 C C . GLN A 1 259 ? -44.261 -40.606 41.380 1.00 58.38 259 GLN A C 1
ATOM 2040 O O . GLN A 1 259 ? -44.136 -41.549 42.161 1.00 58.38 259 GLN A O 1
ATOM 2045 N N . GLU A 1 260 ? -44.238 -39.337 41.794 1.00 58.12 260 GLU A N 1
ATOM 2046 C CA . GLU A 1 260 ? -44.183 -38.963 43.215 1.00 58.12 260 GLU A CA 1
ATOM 2047 C C . GLU A 1 260 ? -45.538 -39.096 43.920 1.00 58.12 260 GLU A C 1
ATOM 2049 O O . GLU A 1 260 ? -45.565 -39.459 45.090 1.00 58.12 260 GLU A O 1
ATOM 2054 N N . ALA A 1 261 ? -46.657 -38.880 43.221 1.00 58.12 261 ALA A N 1
ATOM 2055 C CA . ALA A 1 261 ? -48.001 -39.048 43.786 1.00 58.12 261 ALA A CA 1
ATOM 2056 C C . ALA A 1 261 ? -48.433 -40.522 43.957 1.00 58.12 261 ALA A C 1
ATOM 2058 O O . ALA A 1 261 ? -49.427 -40.796 44.628 1.00 58.12 261 ALA A O 1
ATOM 2059 N N . ALA A 1 262 ? -47.713 -41.465 43.340 1.00 54.94 262 ALA A N 1
ATOM 2060 C CA . ALA A 1 262 ? -47.980 -42.905 43.400 1.00 54.94 262 ALA A CA 1
ATOM 2061 C C . ALA A 1 262 ? -47.145 -43.660 44.462 1.00 54.94 262 ALA A C 1
ATOM 2063 O O . ALA A 1 262 ? -47.210 -44.891 44.522 1.00 54.94 262 ALA A O 1
ATOM 2064 N N . LYS A 1 263 ? -46.359 -42.947 45.279 1.00 48.53 263 LYS A N 1
ATOM 2065 C CA . LYS A 1 263 ? -45.655 -43.465 46.464 1.00 48.53 263 LYS A CA 1
ATOM 2066 C C . LYS A 1 263 ? -46.341 -43.011 47.745 1.00 48.53 263 LYS A C 1
ATOM 2068 O O . LYS A 1 263 ? -46.309 -43.812 48.704 1.00 48.53 263 LYS A O 1
#

Radius of gyration: 27.47 Å; Cα contacts (8 Å, |Δi|>4): 176; chains: 1; bounding box: 72×65×78 Å

Foldseek 3Di:
DDDDDPPDPPVCLLQVVLCLLVLLVQLVVLVCLVCCCPPVVPDDDPVSVVVSVVSNVVSVVVCVVPPVPCVVLSNVVVVLVVVLVPLLVPLVSLVVLLDLVCLVVLVVLCVQLVPPDPDCSPPSNVVSVSVNVSSVSSNHCNVVPCVDPVNVLCVLLVVVCSRCVSNLVCCCCPPVCNVVNSVVDDPVRVVVSVVVSVVVSSVVSSCCCVPPVVVVVVCVVVVVVVVVVVVVVVPPPPPVVVVVVVVVVVVVVVVVVVVVVVD

Sequence (263 aa):
MEPDVNVLKGTKYLIVGVQWSLAFEWLFYCSLAVIGSLFFRIKTSITTILLTSLGLVVFVLIIHEYYPILAWEKMSPFLGGIAAAFPTRNQRVGNFVANPWLTPALAALLYLSLLNYSTVFSPVPYLCICLIFIAIACGNDFFGILTLKASRLLGQISYSIYLLRGLLLYTTFQFIIHGATAEKLSPLSYWCVISGCCAVLILITCQTYYFIERPLLNRTDIVTKQVRDFIAKRMQPSALATKEAAVIANSVLHHTAEQEAAK

pLDDT: mean 87.35, std 10.97, range [48.53, 97.38]

Solvent-accessible surface area (backbone atoms only — not comparable to full-atom values): 14353 Å² total; per-residue (Å²): 106,80,80,58,57,94,83,39,76,66,54,53,61,43,39,62,52,57,65,64,60,53,48,54,51,52,29,51,60,25,41,45,57,53,50,32,36,72,78,67,66,43,93,68,57,68,66,56,41,54,54,23,53,51,46,29,54,52,31,51,52,49,37,58,69,51,45,58,78,63,44,67,61,70,49,43,63,58,54,40,54,56,57,34,62,58,55,51,73,36,64,70,53,19,60,62,43,37,34,68,84,48,40,64,58,45,50,50,36,52,52,57,44,69,47,102,61,99,48,69,74,40,70,66,28,38,51,32,52,33,53,46,49,33,32,42,70,25,53,30,37,64,89,48,56,60,69,34,72,66,46,46,50,52,60,72,31,41,63,49,45,60,61,45,48,25,43,52,53,41,47,43,39,51,71,70,60,29,51,83,51,50,78,68,49,51,74,67,57,47,51,51,52,50,51,51,48,51,55,53,46,54,53,53,26,50,50,45,36,67,73,48,50,50,59,51,62,75,40,45,66,61,52,52,50,52,51,50,54,52,51,53,64,69,68,48,77,52,74,61,59,58,48,51,52,49,52,50,52,51,53,51,52,54,54,53,53,55,61,62,73,74,110

Nearest PDB structures (foldseek):
  3ja6-assembly1_I  TM=1.742E-01  e=3.742E+00  Escherichia coli